Protein AF-A0A519W5Y7-F1 (afdb_monomer_lite)

Sequence (233 aa):
MSGKITIHQAICGEKNKSWDLLKTTLTNRELAKNMALKTDIQDTAGGYKWDPSVRGFAYGDYYLIMRSFLDTGEVRPGRAFSHVLIIALSDLDKIPDLGVLFSLLPEKIDKEQPLVPLEPSLKAGEPIIDIEDYSNAFAGRFKKLLNGYFNMASHKNTIVWIGYGDYEKAVAEFWKRITIQEKHNFELIIPPVSLCTDNAAMIGWAAIERFKSGYTSDLNFSPKDRWSIEDTL

pLDDT: mean 84.45, std 11.9, range [40.34, 97.81]

Radius of gyrati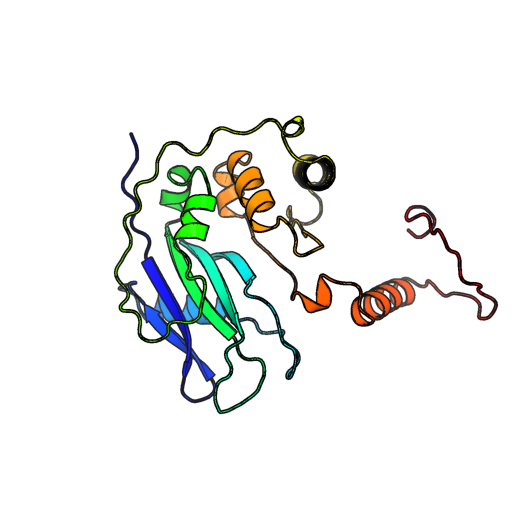on: 20.21 Å; chains: 1; bounding box: 54×40×53 Å

Foldseek 3Di:
DQDWFWKKKWKWWDDPNDIFTLDIQDPPVVVVGVVSVVPWPPDFDFPDAFAWDWKWFDDPQWIKIWIKHFDPDDPTGGGIIIMIIIGGLVCLVSPLFCVQVVVVYDNDDDSPDDTDIDGDDRDDPDPQDDLVVDDPVSSVQLVVLVCCQPVPPPPVSDDEDAADPCLSVSVRNVSNVDDSVCVNGDISDYDTVQVSDDDVVVVVVVVVVCVVVVDDDDPPDDDDPDDDVVVVD

Structure (mmCIF, N/CA/C/O backbone):
data_AF-A0A519W5Y7-F1
#
_entry.id   AF-A0A519W5Y7-F1
#
loop_
_atom_site.group_PDB
_atom_site.id
_atom_site.type_symbol
_atom_site.label_atom_id
_atom_site.label_alt_id
_atom_site.label_comp_id
_atom_site.label_asym_id
_atom_site.label_entity_id
_atom_site.label_seq_id
_atom_site.pdbx_PDB_ins_code
_atom_site.Cartn_x
_atom_site.Cartn_y
_atom_site.Cartn_z
_atom_site.occupancy
_atom_site.B_iso_or_equiv
_atom_site.auth_seq_id
_atom_site.auth_comp_id
_atom_site.auth_asym_id
_atom_site.auth_atom_id
_atom_site.pdbx_PDB_model_num
ATOM 1 N N . MET A 1 1 ? -22.866 14.413 4.836 1.00 40.34 1 MET A N 1
ATOM 2 C CA . MET A 1 1 ? -22.787 14.080 6.275 1.00 40.34 1 MET A CA 1
ATOM 3 C C . MET A 1 1 ? -21.554 13.210 6.447 1.00 40.34 1 MET A C 1
ATOM 5 O O . MET A 1 1 ? -21.502 12.177 5.798 1.00 40.34 1 MET A O 1
ATOM 9 N N . SER A 1 2 ? -20.535 13.654 7.189 1.00 54.25 2 SER A N 1
ATOM 10 C CA . SER A 1 2 ? -19.351 12.821 7.452 1.00 54.25 2 SER A CA 1
ATOM 11 C C . SER A 1 2 ? -19.781 11.678 8.371 1.00 54.25 2 SER A C 1
ATOM 13 O O . SER A 1 2 ? -20.205 11.917 9.503 1.00 54.25 2 SER A O 1
ATOM 15 N N . GLY A 1 3 ? -19.820 10.459 7.834 1.00 63.91 3 GLY A N 1
ATOM 16 C CA . GLY A 1 3 ? -20.169 9.270 8.600 1.00 63.91 3 GLY A CA 1
ATOM 17 C C . GLY A 1 3 ? -19.036 8.951 9.564 1.00 63.91 3 GLY A C 1
ATOM 18 O O . GLY A 1 3 ? -17.883 8.887 9.146 1.00 63.91 3 GLY A O 1
ATOM 19 N N . LYS A 1 4 ? -19.353 8.746 10.847 1.00 82.31 4 LYS A N 1
ATOM 20 C CA . LYS A 1 4 ? -18.371 8.209 11.794 1.00 82.31 4 LYS A CA 1
ATOM 21 C C . LYS A 1 4 ? -17.854 6.871 11.260 1.00 82.31 4 LYS A C 1
ATOM 23 O O . LYS A 1 4 ? -18.656 6.028 10.850 1.00 82.31 4 LYS A O 1
ATOM 28 N N . ILE A 1 5 ? -16.535 6.703 11.266 1.00 91.62 5 ILE A N 1
ATOM 29 C CA . ILE A 1 5 ? -15.874 5.422 11.014 1.00 91.62 5 ILE A CA 1
ATOM 30 C C . ILE A 1 5 ? -15.125 5.004 12.266 1.00 91.62 5 ILE A C 1
ATOM 32 O O . ILE A 1 5 ? -14.599 5.853 12.989 1.00 91.62 5 ILE A O 1
ATOM 36 N N . THR A 1 6 ? -15.044 3.700 12.484 1.00 94.69 6 THR A N 1
ATOM 37 C CA . THR A 1 6 ? -14.188 3.116 13.510 1.00 94.69 6 THR A CA 1
ATOM 38 C C . THR A 1 6 ? -13.060 2.375 12.812 1.00 94.69 6 THR A C 1
ATOM 40 O O . THR A 1 6 ? -13.288 1.420 12.076 1.00 94.69 6 THR A O 1
ATOM 43 N N . ILE A 1 7 ? -11.830 2.819 13.044 1.00 96.81 7 ILE A N 1
ATOM 44 C CA . ILE A 1 7 ? -10.625 2.179 12.527 1.00 96.81 7 ILE A CA 1
ATOM 45 C C . ILE A 1 7 ? -10.024 1.336 13.644 1.00 96.81 7 ILE A C 1
ATOM 47 O O . ILE A 1 7 ? -9.605 1.850 14.686 1.00 96.81 7 ILE A O 1
ATOM 51 N N . HIS A 1 8 ? -9.961 0.026 13.427 1.00 97.81 8 HIS A N 1
ATOM 52 C CA . HIS A 1 8 ? -9.247 -0.866 14.327 1.00 97.81 8 HIS A CA 1
ATOM 53 C C . HIS A 1 8 ? -7.744 -0.818 14.050 1.00 97.81 8 HIS A C 1
ATOM 55 O O . HIS A 1 8 ? -7.295 -0.386 12.992 1.00 97.81 8 HIS A O 1
ATOM 61 N N . GLN A 1 9 ? -6.953 -1.254 15.022 1.00 97.62 9 GLN A N 1
ATOM 62 C CA . GLN A 1 9 ? -5.500 -1.226 14.946 1.00 97.62 9 GLN A CA 1
ATOM 63 C C . GLN A 1 9 ? -4.925 -2.594 15.297 1.00 97.62 9 GLN A C 1
ATOM 65 O O . GLN A 1 9 ? -5.497 -3.341 16.100 1.00 97.62 9 GLN A O 1
ATOM 70 N N . ALA A 1 10 ? -3.766 -2.906 14.734 1.00 96.75 10 ALA A N 1
ATOM 71 C CA . ALA A 1 10 ? -2.933 -4.017 15.156 1.00 96.75 10 ALA A CA 1
ATOM 72 C C . ALA A 1 10 ? -1.453 -3.644 15.081 1.00 96.75 10 ALA A C 1
ATOM 74 O O . ALA A 1 10 ? -1.017 -2.939 14.177 1.00 96.75 10 ALA A O 1
ATOM 75 N N . ILE A 1 11 ? -0.680 -4.164 16.026 1.00 94.75 11 ILE A N 1
ATOM 76 C CA . ILE A 1 11 ? 0.776 -4.124 16.002 1.00 94.75 11 ILE A CA 1
ATOM 77 C C . ILE A 1 11 ? 1.261 -5.553 15.782 1.00 94.75 11 ILE A C 1
ATOM 79 O O . ILE A 1 11 ? 0.897 -6.463 16.535 1.00 94.75 11 ILE A O 1
ATOM 83 N N . CYS A 1 12 ? 2.086 -5.736 14.758 1.00 92.69 12 CYS A N 1
ATOM 84 C CA . CYS A 1 12 ? 2.662 -7.014 14.357 1.00 92.69 12 CYS A CA 1
ATOM 85 C C . CYS A 1 12 ? 4.189 -6.908 14.380 1.00 92.69 12 CYS A C 1
ATOM 87 O O . CYS A 1 12 ? 4.749 -5.860 14.056 1.00 92.69 12 CYS A O 1
ATOM 89 N N . GLY A 1 13 ? 4.867 -7.980 14.769 1.00 89.19 13 GLY A N 1
ATOM 90 C CA . GLY A 1 13 ? 6.321 -7.979 14.862 1.00 89.19 13 GLY A CA 1
ATOM 91 C C . GLY A 1 13 ? 6.856 -9.257 15.481 1.00 89.19 13 GLY A C 1
ATOM 92 O O . GLY A 1 13 ? 6.181 -10.287 15.518 1.00 89.19 13 GLY A O 1
ATOM 93 N N . GLU A 1 14 ? 8.088 -9.201 15.980 1.00 85.56 14 GLU A N 1
ATOM 94 C CA . GLU A 1 14 ? 8.711 -10.367 16.594 1.00 85.56 14 GLU A CA 1
ATOM 95 C C . GLU A 1 14 ? 8.093 -10.730 17.951 1.00 85.56 14 GLU A C 1
ATOM 97 O O . GLU A 1 14 ? 8.037 -9.922 18.877 1.00 85.56 14 GLU A O 1
ATOM 102 N N . LYS A 1 15 ? 7.720 -12.004 18.087 1.00 83.50 15 LYS A N 1
ATOM 103 C CA . LYS A 1 15 ? 7.334 -12.650 19.338 1.00 83.50 15 LYS A CA 1
ATOM 104 C C . LYS A 1 15 ? 7.835 -14.086 19.340 1.00 83.50 15 LYS A C 1
ATOM 106 O O . LYS A 1 15 ? 7.606 -14.831 18.386 1.00 83.50 15 LYS A O 1
ATOM 111 N N . ASN A 1 16 ? 8.528 -14.489 20.403 1.00 82.38 16 ASN A N 1
ATOM 112 C CA . ASN A 1 16 ? 9.094 -15.838 20.542 1.00 82.38 16 ASN A CA 1
ATOM 113 C C . ASN A 1 16 ? 9.907 -16.291 19.312 1.00 82.38 16 ASN A C 1
ATOM 115 O O . ASN A 1 16 ? 9.770 -17.423 18.857 1.00 82.38 16 ASN A O 1
ATOM 119 N N . LYS A 1 17 ? 10.741 -15.405 18.749 1.00 78.62 17 LYS A N 1
ATOM 120 C CA . LYS A 1 17 ? 11.548 -15.667 17.541 1.00 78.62 17 LYS A CA 1
ATOM 121 C C . LYS A 1 17 ? 10.745 -15.888 16.252 1.00 78.62 17 LYS A C 1
ATOM 123 O O . LYS A 1 17 ? 11.339 -16.190 15.218 1.00 78.62 17 LYS A O 1
ATOM 128 N N . SER A 1 18 ? 9.438 -15.649 16.243 1.00 79.75 18 SER A N 1
ATOM 129 C CA . SER A 1 18 ? 8.565 -15.715 15.059 1.00 79.75 18 SER A CA 1
ATOM 130 C C . SER A 1 18 ? 7.876 -14.375 14.799 1.00 79.75 18 SER A C 1
ATOM 132 O O . SER A 1 18 ? 7.867 -13.517 15.679 1.00 79.75 18 SER A O 1
ATOM 134 N N . TRP A 1 19 ? 7.356 -14.167 13.591 1.00 85.31 19 TRP A N 1
ATOM 135 C CA . TRP A 1 19 ? 6.435 -13.061 13.326 1.00 85.31 19 TRP A CA 1
ATOM 136 C C . TRP A 1 19 ? 5.055 -13.408 13.894 1.00 85.31 19 TRP A C 1
ATOM 138 O O . TRP A 1 19 ? 4.533 -14.483 13.602 1.00 85.31 19 TRP A O 1
ATOM 148 N N . ASP A 1 20 ? 4.473 -12.529 14.709 1.00 90.50 20 ASP A N 1
ATOM 149 C CA . ASP A 1 20 ? 3.140 -12.726 15.291 1.00 90.50 20 ASP A CA 1
ATOM 150 C C . ASP A 1 20 ? 2.441 -11.378 15.539 1.00 90.50 20 ASP A C 1
ATOM 152 O O . ASP A 1 20 ? 3.030 -10.291 15.500 1.00 90.50 20 ASP A O 1
ATOM 156 N N . LEU A 1 21 ? 1.154 -11.467 15.852 1.00 93.81 21 LEU A N 1
ATOM 157 C CA . LEU A 1 21 ? 0.366 -10.381 16.403 1.00 93.81 21 LEU A CA 1
ATOM 158 C C . LEU A 1 21 ? 0.816 -10.066 17.841 1.00 93.81 21 LEU A C 1
ATOM 160 O O . LEU A 1 21 ? 0.721 -10.908 18.745 1.00 93.81 21 LEU A O 1
ATOM 164 N N . LEU A 1 22 ? 1.228 -8.819 18.076 1.00 93.00 22 LEU A N 1
ATOM 165 C CA . LEU A 1 22 ? 1.597 -8.316 19.402 1.00 93.00 22 LEU A CA 1
ATOM 166 C C . LEU A 1 22 ? 0.377 -7.742 20.130 1.00 93.00 22 LEU A C 1
ATOM 168 O O . LEU A 1 22 ? 0.055 -8.172 21.239 1.00 93.00 22 LEU A O 1
ATOM 172 N N . LYS A 1 23 ? -0.331 -6.804 19.491 1.00 95.50 23 LYS A N 1
ATOM 173 C CA . LYS A 1 23 ? -1.495 -6.094 20.052 1.00 95.50 23 LYS A CA 1
ATOM 174 C C . LYS A 1 23 ? -2.559 -5.890 18.976 1.00 95.50 23 LYS A C 1
ATOM 176 O O . LYS A 1 23 ? -2.227 -5.763 17.803 1.00 95.50 23 LYS A O 1
ATOM 181 N N . THR A 1 24 ? -3.831 -5.836 19.362 1.00 97.06 24 THR A N 1
ATOM 182 C CA . THR A 1 24 ? -4.927 -5.463 18.456 1.00 97.06 24 THR A CA 1
ATOM 183 C C . THR A 1 24 ? -6.102 -4.863 19.216 1.00 97.06 24 THR A C 1
ATOM 185 O O . THR A 1 24 ? -6.291 -5.164 20.393 1.00 97.06 24 THR A O 1
ATOM 188 N N . THR A 1 25 ? -6.893 -4.046 18.527 1.00 97.75 25 THR A N 1
ATOM 189 C CA . THR A 1 25 ? -8.190 -3.547 19.001 1.00 97.75 25 THR A CA 1
ATOM 190 C C . THR A 1 25 ? -9.373 -4.283 18.376 1.00 97.75 25 THR A C 1
ATOM 192 O O . THR A 1 25 ? -10.516 -3.957 18.689 1.00 97.75 25 THR A O 1
ATOM 195 N N . LEU A 1 26 ? -9.135 -5.258 17.488 1.00 96.19 26 LEU A N 1
ATOM 196 C CA . LEU A 1 26 ? -10.185 -6.159 17.020 1.00 96.19 26 LEU A CA 1
ATOM 197 C C . LEU A 1 26 ? -10.600 -7.104 18.149 1.00 96.19 26 LEU A C 1
ATOM 199 O O . LEU A 1 26 ? -9.761 -7.705 18.820 1.00 96.19 26 LEU A O 1
ATOM 203 N N . THR A 1 27 ? -11.907 -7.288 18.311 1.00 95.00 27 THR A N 1
ATOM 204 C CA . THR A 1 27 ? -12.472 -8.258 19.258 1.00 95.00 27 THR A CA 1
ATOM 205 C C . THR A 1 27 ? -12.182 -9.696 18.824 1.00 95.00 27 THR A C 1
ATOM 207 O O . THR A 1 27 ? -11.835 -10.539 19.651 1.00 95.00 27 THR A O 1
ATOM 210 N N . ASN A 1 28 ? -12.253 -9.976 17.517 1.00 95.56 28 ASN A N 1
ATOM 211 C CA . ASN A 1 28 ? -11.878 -11.269 16.955 1.00 95.56 28 ASN A CA 1
ATOM 212 C C . ASN A 1 28 ? -10.349 -11.384 16.823 1.00 95.56 28 ASN A C 1
ATOM 214 O O . ASN A 1 28 ? -9.743 -10.982 15.827 1.00 95.56 28 ASN A O 1
ATOM 218 N N . ARG A 1 29 ? -9.722 -11.969 17.847 1.00 93.88 29 ARG A N 1
ATOM 219 C CA . ARG A 1 29 ? -8.266 -12.131 17.910 1.00 93.88 29 ARG A CA 1
ATOM 220 C C . ARG A 1 29 ? -7.715 -13.136 16.896 1.00 93.88 29 ARG A C 1
ATOM 222 O O . ARG A 1 29 ? -6.560 -13.011 16.503 1.00 93.88 29 ARG A O 1
ATOM 229 N N . GLU A 1 30 ? -8.500 -14.129 16.490 1.00 95.00 30 GLU A N 1
ATOM 230 C CA . GLU A 1 30 ? -8.080 -15.109 15.482 1.00 95.00 30 GLU A CA 1
ATOM 231 C C . GLU A 1 30 ? -7.987 -14.458 14.101 1.00 95.00 30 GLU A C 1
ATOM 233 O O . GLU A 1 30 ? -6.961 -14.571 13.433 1.00 95.00 30 GLU A O 1
ATOM 238 N N . LEU A 1 31 ? -8.998 -13.670 13.731 1.00 95.69 31 LEU A N 1
ATOM 239 C CA . LEU A 1 31 ? -8.965 -12.863 12.515 1.00 95.69 31 LEU A CA 1
ATOM 240 C C . LEU A 1 31 ? -7.765 -11.908 12.508 1.00 95.69 31 LEU A C 1
ATOM 242 O O . LEU A 1 31 ? -7.028 -11.858 11.525 1.00 95.69 31 LEU A O 1
ATOM 246 N N . ALA A 1 32 ? -7.521 -11.206 13.619 1.00 95.44 32 ALA A N 1
ATOM 247 C CA . ALA A 1 32 ? -6.374 -10.309 13.743 1.00 95.44 32 ALA A CA 1
ATOM 248 C C . ALA A 1 32 ? -5.028 -11.040 13.575 1.00 95.44 32 ALA A C 1
ATOM 250 O O . ALA A 1 32 ? -4.106 -10.497 12.970 1.00 95.44 32 ALA A O 1
ATOM 251 N N . LYS A 1 33 ? -4.904 -12.281 14.072 1.00 93.94 33 LYS A N 1
ATOM 252 C CA . LYS A 1 33 ? -3.710 -13.113 13.848 1.00 93.94 33 LYS A CA 1
ATOM 253 C C . LYS A 1 33 ? -3.556 -13.498 12.379 1.00 93.94 33 LYS A C 1
ATOM 255 O O . LYS A 1 33 ? -2.461 -13.385 11.838 1.00 93.94 33 LYS A O 1
ATOM 260 N N . ASN A 1 34 ? -4.642 -13.901 11.725 1.00 94.00 34 ASN A N 1
ATOM 261 C CA . ASN A 1 34 ? -4.621 -14.246 10.304 1.00 94.00 34 ASN A CA 1
ATOM 262 C C . ASN A 1 34 ? -4.233 -13.040 9.435 1.00 94.00 34 ASN A C 1
ATOM 264 O O . ASN A 1 34 ? -3.423 -13.186 8.521 1.00 94.00 34 ASN A O 1
ATOM 268 N N . MET A 1 35 ? -4.736 -11.846 9.767 1.00 94.62 35 MET A N 1
ATOM 269 C CA . MET A 1 35 ? -4.312 -10.586 9.148 1.00 94.62 35 MET A CA 1
ATOM 270 C C . MET A 1 35 ? -2.823 -10.319 9.387 1.00 94.62 35 MET A C 1
ATOM 272 O O . MET A 1 35 ? -2.107 -10.034 8.434 1.00 94.62 35 MET A O 1
ATOM 276 N N . ALA A 1 36 ? -2.331 -10.463 10.623 1.00 91.06 36 ALA A N 1
ATOM 277 C CA . ALA A 1 36 ? -0.924 -10.231 10.956 1.00 91.06 36 ALA A CA 1
ATOM 278 C C . ALA A 1 36 ? 0.036 -11.081 10.108 1.00 91.06 36 ALA A C 1
ATOM 280 O O . ALA A 1 36 ? 1.064 -10.583 9.659 1.00 91.06 36 ALA A O 1
ATOM 281 N N . LEU A 1 37 ? -0.308 -12.338 9.817 1.00 88.38 37 LEU A N 1
ATOM 282 C CA . LEU A 1 37 ? 0.503 -13.203 8.948 1.00 88.38 37 LEU A CA 1
ATOM 283 C C . LEU A 1 37 ? 0.613 -12.689 7.502 1.00 88.38 37 LEU A C 1
ATOM 285 O O . LEU A 1 37 ? 1.544 -13.063 6.794 1.00 88.38 37 LEU A O 1
ATOM 289 N N . LYS A 1 38 ? -0.326 -11.849 7.053 1.00 88.38 38 LYS A N 1
ATOM 290 C CA . LYS A 1 38 ? -0.314 -11.219 5.724 1.00 88.38 38 LYS A CA 1
ATOM 291 C C . LYS A 1 38 ? 0.405 -9.871 5.699 1.00 88.38 38 LYS A C 1
ATOM 293 O O . LYS A 1 38 ? 0.697 -9.379 4.616 1.00 88.38 38 LYS A O 1
ATOM 298 N N . THR A 1 39 ? 0.688 -9.270 6.856 1.00 85.94 39 THR A N 1
ATOM 299 C CA . THR A 1 39 ? 1.342 -7.951 6.948 1.00 85.94 39 THR A CA 1
ATOM 300 C C . THR A 1 39 ? 2.853 -8.025 7.169 1.00 85.94 39 THR A C 1
ATOM 302 O O . THR A 1 39 ? 3.510 -6.978 7.228 1.00 85.94 39 THR A O 1
ATOM 305 N N . ASP A 1 40 ? 3.408 -9.237 7.267 1.00 80.88 40 ASP A N 1
ATOM 306 C CA . ASP A 1 40 ? 4.852 -9.475 7.301 1.00 80.88 40 ASP A CA 1
ATOM 307 C C . ASP A 1 40 ? 5.520 -9.038 5.986 1.00 80.88 40 ASP A C 1
ATOM 309 O O . ASP A 1 40 ? 4.926 -9.111 4.908 1.00 80.88 40 ASP A O 1
ATOM 313 N N . ILE A 1 41 ? 6.773 -8.598 6.075 1.00 71.56 41 ILE A N 1
ATOM 314 C CA . ILE A 1 41 ? 7.637 -8.382 4.913 1.00 71.56 41 ILE A CA 1
ATOM 315 C C . ILE A 1 41 ? 8.517 -9.618 4.805 1.00 71.56 41 ILE A C 1
ATOM 317 O O . ILE A 1 41 ? 9.545 -9.717 5.470 1.00 71.56 41 ILE A O 1
ATOM 321 N N . GLN A 1 42 ? 8.100 -10.577 3.982 1.00 55.19 42 GLN A N 1
ATOM 322 C CA . GLN A 1 42 ? 8.785 -11.869 3.890 1.00 55.19 42 GLN A CA 1
ATOM 323 C C . GLN A 1 42 ? 10.113 -11.807 3.108 1.00 55.19 42 GLN A C 1
ATOM 325 O O . GLN A 1 42 ? 10.930 -12.715 3.243 1.00 55.19 42 GLN A O 1
ATOM 330 N N . ASP A 1 43 ? 10.380 -10.710 2.389 1.00 51.59 43 ASP A N 1
ATOM 331 C CA . ASP A 1 43 ? 11.445 -10.635 1.375 1.00 51.59 43 ASP A CA 1
ATOM 332 C C . ASP A 1 43 ? 12.558 -9.614 1.675 1.00 51.59 43 ASP A C 1
ATOM 334 O O . ASP A 1 43 ? 13.098 -8.968 0.775 1.00 51.59 43 ASP A O 1
ATOM 338 N N . THR A 1 44 ? 12.950 -9.444 2.939 1.00 53.47 44 THR A N 1
ATOM 339 C CA . THR A 1 44 ? 14.187 -8.715 3.259 1.00 53.47 44 THR A CA 1
ATOM 340 C C . THR A 1 44 ? 15.353 -9.695 3.348 1.00 53.47 44 THR A C 1
ATOM 342 O O . THR A 1 44 ? 15.481 -10.475 4.293 1.00 53.47 44 THR A O 1
ATOM 345 N N . ALA A 1 45 ? 16.251 -9.650 2.359 1.00 47.56 45 ALA A N 1
ATOM 346 C CA . ALA A 1 45 ? 17.561 -10.277 2.492 1.00 47.56 45 ALA A CA 1
ATOM 347 C C . ALA A 1 45 ? 18.224 -9.747 3.779 1.00 47.56 45 ALA A C 1
ATOM 349 O O . ALA A 1 45 ? 18.296 -8.535 4.001 1.00 47.56 45 ALA A O 1
ATOM 350 N N . GLY A 1 46 ? 18.643 -10.649 4.669 1.00 52.66 46 GLY A N 1
ATOM 351 C CA . GLY A 1 46 ? 19.198 -10.274 5.970 1.00 52.66 46 GLY A CA 1
ATOM 352 C C . GLY A 1 46 ? 20.394 -9.324 5.833 1.00 52.66 46 GLY A C 1
ATOM 353 O O . GLY A 1 46 ? 21.226 -9.489 4.945 1.00 52.66 46 GLY A O 1
ATOM 354 N N . GLY A 1 47 ? 20.484 -8.330 6.722 1.00 55.34 47 GLY A N 1
ATOM 355 C CA . GLY A 1 47 ? 21.623 -7.401 6.797 1.00 55.34 47 GLY A CA 1
ATOM 356 C C . GLY A 1 47 ? 21.455 -6.058 6.074 1.00 55.34 47 GLY A C 1
ATOM 357 O O . GLY A 1 47 ? 22.316 -5.194 6.229 1.00 55.34 47 GLY A O 1
ATOM 358 N N . TYR A 1 48 ? 20.353 -5.833 5.354 1.00 60.38 48 TYR A N 1
ATOM 359 C CA . TYR A 1 48 ? 20.093 -4.553 4.685 1.00 60.38 48 TYR A CA 1
ATOM 360 C C . TYR A 1 48 ? 19.249 -3.600 5.538 1.00 60.38 48 TYR A C 1
ATOM 362 O O . TYR A 1 48 ? 18.252 -3.992 6.147 1.00 60.38 48 TYR A O 1
ATOM 370 N N . LYS A 1 49 ? 19.646 -2.322 5.550 1.00 66.88 49 LYS A N 1
ATOM 371 C CA . LYS A 1 49 ? 18.825 -1.227 6.076 1.00 66.88 49 LYS A CA 1
ATOM 372 C C . LYS A 1 49 ? 17.804 -0.817 5.018 1.00 66.88 49 LYS A C 1
ATOM 374 O O . LYS A 1 49 ? 18.165 -0.679 3.852 1.00 66.88 49 LYS A O 1
ATOM 379 N N . TRP A 1 50 ? 16.555 -0.629 5.423 1.00 72.38 50 TRP A N 1
ATOM 380 C CA . TRP A 1 50 ? 15.489 -0.128 4.560 1.00 72.38 50 TRP A CA 1
ATOM 381 C C . TRP A 1 50 ? 14.646 0.891 5.324 1.00 72.38 50 TRP A C 1
ATOM 383 O O . TRP A 1 50 ? 14.474 0.773 6.541 1.00 72.38 50 TRP A O 1
ATOM 393 N N . ASP A 1 51 ? 14.169 1.902 4.602 1.00 77.06 51 ASP A N 1
ATOM 394 C CA . ASP A 1 51 ? 13.347 2.972 5.163 1.00 77.06 51 ASP A CA 1
ATOM 395 C C . ASP A 1 51 ? 11.906 2.510 5.381 1.00 77.06 51 ASP A C 1
ATOM 397 O O . ASP A 1 51 ? 11.434 1.625 4.661 1.00 77.06 51 ASP A O 1
ATOM 401 N N . PRO A 1 52 ? 11.176 3.105 6.339 1.00 84.56 52 PRO A N 1
ATOM 402 C CA . PRO A 1 52 ? 9.790 2.748 6.583 1.00 84.56 52 PRO A CA 1
ATOM 403 C C . PRO A 1 52 ? 8.950 2.785 5.306 1.00 84.56 52 PRO A C 1
ATOM 405 O O . PRO A 1 52 ? 9.077 3.687 4.483 1.00 84.56 52 PRO A O 1
ATOM 408 N N . SER A 1 53 ? 8.074 1.798 5.142 1.00 84.44 53 SER A N 1
ATOM 409 C CA . SER A 1 53 ? 7.290 1.634 3.918 1.00 84.44 53 SER A CA 1
ATOM 410 C C . SER A 1 53 ? 5.810 1.485 4.220 1.00 84.44 53 SER A C 1
ATOM 412 O O . SER A 1 53 ? 5.431 0.821 5.188 1.00 84.44 53 SER A O 1
ATOM 414 N N . VAL A 1 54 ? 4.973 2.100 3.380 1.00 88.31 54 VAL A N 1
ATOM 415 C CA . VAL A 1 54 ? 3.517 1.986 3.475 1.00 88.31 54 VAL A CA 1
ATOM 416 C C . VAL A 1 54 ? 2.988 1.006 2.438 1.00 88.31 54 VAL A C 1
ATOM 418 O O . VAL A 1 54 ? 3.267 1.123 1.244 1.00 88.31 54 VAL A O 1
ATOM 421 N N . ARG A 1 55 ? 2.194 0.044 2.906 1.00 89.38 55 ARG A N 1
ATOM 422 C CA . ARG A 1 55 ? 1.453 -0.908 2.072 1.00 89.38 55 ARG A CA 1
ATOM 423 C C . ARG A 1 55 ? -0.024 -0.886 2.431 1.00 89.38 55 ARG A C 1
ATOM 425 O O . ARG A 1 55 ? -0.407 -0.386 3.487 1.00 89.38 55 ARG A O 1
ATOM 432 N N . GLY A 1 56 ? -0.844 -1.488 1.582 1.00 91.56 56 GLY A N 1
ATOM 433 C CA . GLY A 1 56 ? -2.283 -1.598 1.792 1.00 91.56 56 GLY A CA 1
ATOM 434 C C . GLY A 1 56 ? -2.941 -2.554 0.809 1.00 91.56 56 GLY A C 1
ATOM 435 O O . GLY A 1 56 ? -2.499 -2.640 -0.329 1.00 91.56 56 GLY A O 1
ATOM 436 N N . PHE A 1 57 ? -3.936 -3.309 1.259 1.00 91.94 57 PHE A N 1
ATOM 437 C CA . PHE A 1 57 ? -4.659 -4.294 0.450 1.00 91.94 57 PHE A CA 1
ATOM 438 C C . PHE A 1 57 ? -5.920 -4.768 1.184 1.00 91.94 57 PHE A C 1
ATOM 440 O O . PHE A 1 57 ? -6.025 -4.647 2.409 1.00 91.94 57 PHE A O 1
ATOM 447 N N . ALA A 1 58 ? -6.865 -5.348 0.447 1.00 93.31 58 ALA A N 1
ATOM 448 C CA . ALA A 1 58 ? -8.056 -5.963 1.024 1.00 93.31 58 ALA A CA 1
ATOM 449 C C . ALA A 1 58 ? -7.780 -7.379 1.570 1.00 93.31 58 ALA A C 1
ATOM 451 O O . ALA A 1 58 ? -7.040 -8.167 0.982 1.00 93.31 58 ALA A O 1
ATOM 452 N N . TYR A 1 59 ? -8.410 -7.725 2.693 1.00 93.94 59 TYR A N 1
ATOM 453 C CA . TYR A 1 59 ? -8.396 -9.059 3.289 1.00 93.94 59 TYR A CA 1
ATOM 454 C C . TYR A 1 59 ? -9.746 -9.364 3.949 1.00 93.94 59 TYR A C 1
ATOM 456 O O . TYR A 1 59 ? -10.088 -8.798 4.992 1.00 93.94 59 TYR A O 1
ATOM 464 N N . GLY A 1 60 ? -10.508 -10.285 3.353 1.00 93.25 60 GLY A N 1
ATOM 465 C CA . GLY A 1 60 ? -11.890 -10.542 3.765 1.00 93.25 60 GLY A CA 1
ATOM 466 C C . GLY A 1 60 ? -12.735 -9.274 3.622 1.00 93.25 60 GLY A C 1
ATOM 467 O O . GLY A 1 60 ? -12.658 -8.601 2.600 1.00 93.25 60 GLY A O 1
ATOM 468 N N . ASP A 1 61 ? -13.474 -8.919 4.672 1.00 95.81 61 ASP A N 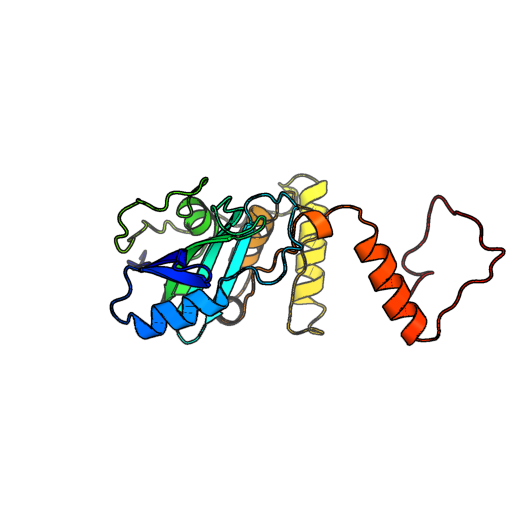1
ATOM 469 C CA . ASP A 1 61 ? -14.335 -7.727 4.703 1.00 95.81 61 ASP A CA 1
ATOM 470 C C . ASP A 1 61 ? -13.603 -6.447 5.142 1.00 95.81 61 ASP A C 1
ATOM 472 O O . ASP A 1 61 ? -14.237 -5.450 5.496 1.00 95.81 61 ASP A O 1
ATOM 476 N N . TYR A 1 62 ? -12.267 -6.459 5.144 1.00 97.12 62 TYR A N 1
ATOM 477 C CA . TYR A 1 62 ? -11.453 -5.349 5.630 1.00 97.12 62 TYR A CA 1
ATOM 478 C C . TYR A 1 62 ? -10.442 -4.871 4.596 1.00 97.12 62 TYR A C 1
ATOM 480 O O . TYR A 1 62 ? -9.875 -5.655 3.841 1.00 97.12 62 TYR A O 1
ATOM 488 N N . TYR A 1 63 ? -10.159 -3.575 4.627 1.00 96.00 63 TYR A N 1
ATOM 489 C CA . TYR A 1 63 ? -8.992 -2.972 4.015 1.00 96.00 63 TYR A CA 1
ATOM 490 C C . TYR A 1 63 ? -7.917 -2.760 5.075 1.00 96.00 63 TYR A C 1
ATOM 492 O O . TYR A 1 63 ? -8.161 -2.141 6.116 1.00 96.00 63 TYR A O 1
ATOM 500 N N . LEU A 1 64 ? -6.725 -3.280 4.813 1.00 96.38 64 LEU A N 1
ATOM 501 C CA . LEU A 1 64 ? -5.560 -3.109 5.665 1.00 96.38 64 LEU A CA 1
ATOM 502 C C . LEU A 1 64 ? -4.686 -2.014 5.070 1.00 96.38 64 LEU A C 1
ATOM 504 O O . LEU A 1 64 ? -4.412 -2.025 3.875 1.00 96.38 64 LEU A O 1
ATOM 508 N N . ILE A 1 65 ? -4.205 -1.100 5.901 1.00 95.00 65 ILE A N 1
ATOM 509 C CA . ILE A 1 65 ? -3.152 -0.147 5.544 1.00 95.00 65 ILE A CA 1
ATOM 510 C C . ILE A 1 65 ? -2.123 -0.150 6.665 1.00 95.00 65 ILE A C 1
ATOM 512 O O . ILE A 1 65 ? -2.477 -0.166 7.841 1.00 95.00 65 ILE A O 1
ATOM 516 N N . MET A 1 66 ? -0.844 -0.205 6.323 1.00 93.94 66 MET A N 1
ATOM 517 C CA . MET A 1 66 ? 0.197 -0.415 7.318 1.00 93.94 66 MET A CA 1
ATOM 518 C C . MET A 1 66 ? 1.464 0.341 6.987 1.00 93.94 66 MET A C 1
ATOM 520 O O . MET A 1 66 ? 1.831 0.446 5.818 1.00 93.94 66 MET A O 1
ATOM 524 N N . ARG A 1 67 ? 2.158 0.797 8.032 1.00 92.44 67 ARG A N 1
ATOM 525 C CA . ARG A 1 67 ? 3.546 1.239 7.929 1.00 92.44 67 ARG A CA 1
ATOM 526 C C . ARG A 1 67 ? 4.436 0.219 8.611 1.00 92.44 67 ARG A C 1
ATOM 528 O O . ARG A 1 67 ? 4.233 -0.117 9.781 1.00 92.44 67 ARG A O 1
ATOM 535 N N . SER A 1 68 ? 5.400 -0.278 7.854 1.00 89.94 68 SER A N 1
ATOM 536 C CA . SER A 1 68 ? 6.387 -1.232 8.327 1.00 89.94 68 SER A CA 1
ATOM 537 C C . SER A 1 68 ? 7.734 -0.551 8.523 1.00 89.94 68 SER A C 1
ATOM 539 O O . SER A 1 68 ? 8.102 0.324 7.745 1.00 89.94 68 SER A O 1
ATOM 541 N N . PHE A 1 69 ? 8.483 -0.997 9.522 1.00 87.31 69 PHE A N 1
ATOM 542 C CA . PHE A 1 69 ? 9.792 -0.484 9.914 1.00 87.31 69 PHE A CA 1
ATOM 543 C C . PHE A 1 69 ? 10.787 -1.628 10.030 1.00 87.31 69 PHE A C 1
ATOM 545 O O . PHE A 1 69 ? 10.395 -2.734 10.401 1.00 87.31 69 PHE A O 1
ATOM 552 N N . LEU A 1 70 ? 12.068 -1.359 9.788 1.00 84.12 70 LEU A N 1
ATOM 553 C CA . LEU A 1 70 ? 13.128 -2.291 10.149 1.00 84.12 70 LEU A CA 1
ATOM 554 C C . LEU A 1 70 ? 13.207 -2.408 11.679 1.00 84.12 70 LEU A C 1
ATOM 556 O O . LEU A 1 70 ? 13.462 -1.424 12.369 1.00 84.12 70 LEU A O 1
ATOM 560 N N . ASP A 1 71 ? 13.026 -3.619 12.193 1.00 80.50 71 ASP A N 1
ATOM 561 C CA . ASP A 1 71 ? 13.106 -3.949 13.612 1.00 80.50 71 ASP A CA 1
ATOM 562 C C . ASP A 1 71 ? 14.446 -4.632 13.914 1.00 80.50 71 ASP A C 1
ATOM 564 O O . ASP A 1 71 ? 14.748 -5.721 13.417 1.00 80.50 71 ASP A O 1
ATOM 568 N N . THR A 1 72 ? 15.273 -3.986 14.733 1.00 70.25 72 THR A N 1
ATOM 569 C CA . THR A 1 72 ? 16.601 -4.475 15.131 1.00 70.25 72 THR A CA 1
ATOM 570 C C . THR A 1 72 ? 16.520 -5.346 16.388 1.00 70.25 72 THR A C 1
ATOM 572 O O . THR A 1 72 ? 17.225 -5.097 17.365 1.00 70.25 72 THR A O 1
ATOM 575 N N . GLY A 1 73 ? 15.618 -6.331 16.390 1.00 63.81 73 GLY A N 1
ATOM 576 C CA . GLY A 1 73 ? 15.468 -7.295 17.485 1.00 63.81 73 GLY A CA 1
ATOM 577 C C . GLY A 1 73 ? 16.717 -8.162 17.713 1.00 63.81 73 GLY A C 1
ATOM 578 O O . GLY A 1 73 ? 17.614 -8.233 16.874 1.00 63.81 73 GLY A O 1
ATOM 579 N N . GLU A 1 74 ? 16.769 -8.859 18.852 1.00 56.12 74 GLU A N 1
ATOM 580 C CA . GLU A 1 74 ? 17.973 -9.563 19.337 1.00 56.12 74 GLU A CA 1
ATOM 581 C C . GLU A 1 74 ? 18.352 -10.831 18.545 1.00 56.12 74 GLU A C 1
ATOM 583 O O . GLU A 1 74 ? 19.469 -11.327 18.668 1.00 56.12 74 GLU A O 1
ATOM 588 N N . VAL A 1 75 ? 17.436 -11.394 17.748 1.00 55.78 75 VAL A N 1
ATOM 589 C CA . VAL A 1 75 ? 17.563 -12.779 17.252 1.00 55.78 75 VAL A CA 1
ATOM 590 C C . VAL A 1 75 ? 18.076 -12.866 15.810 1.00 55.78 75 VAL A C 1
ATOM 592 O O . VAL A 1 75 ? 18.775 -13.824 15.480 1.00 55.78 75 VAL A O 1
ATOM 595 N N . ARG A 1 76 ? 17.738 -11.906 14.930 1.00 57.16 76 ARG A N 1
ATOM 596 C CA . ARG A 1 76 ? 18.305 -11.812 13.566 1.00 57.16 76 ARG A CA 1
ATOM 597 C C . ARG A 1 76 ? 18.178 -10.400 12.959 1.00 57.16 76 ARG A C 1
ATOM 599 O O . ARG A 1 76 ? 17.119 -9.790 13.106 1.00 57.16 76 ARG A O 1
ATOM 606 N N . PRO A 1 77 ? 19.176 -9.918 12.196 1.00 55.16 77 PRO A N 1
ATOM 607 C CA . PRO A 1 77 ? 19.061 -8.688 11.409 1.00 55.16 77 PRO A CA 1
ATOM 608 C C . PRO A 1 77 ? 18.008 -8.812 10.294 1.00 55.16 77 PRO A C 1
ATOM 610 O O . PRO A 1 77 ? 17.961 -9.834 9.610 1.00 55.16 77 PRO A O 1
ATOM 613 N N . GLY A 1 78 ? 17.211 -7.762 10.063 1.00 57.84 78 GLY A N 1
ATOM 614 C CA . GLY A 1 78 ? 16.312 -7.664 8.900 1.00 57.84 78 GLY A CA 1
ATOM 615 C C . GLY A 1 78 ? 14.826 -7.943 9.151 1.00 57.84 78 GLY A C 1
ATOM 616 O O . GLY A 1 78 ? 14.074 -7.998 8.181 1.00 57.84 78 GLY A O 1
ATOM 617 N N . ARG A 1 79 ? 14.375 -8.114 10.404 1.00 71.69 79 ARG A N 1
ATOM 618 C CA . ARG A 1 79 ? 12.938 -8.258 10.705 1.00 71.69 79 ARG A CA 1
ATOM 619 C C . ARG A 1 79 ? 12.187 -6.946 10.510 1.00 71.69 79 ARG A C 1
ATOM 621 O O . ARG A 1 79 ? 12.785 -5.874 10.550 1.00 71.69 79 ARG A O 1
ATOM 628 N N . ALA A 1 80 ? 10.875 -7.042 10.324 1.00 81.81 80 ALA A N 1
ATOM 629 C CA . ALA A 1 80 ? 9.999 -5.887 10.293 1.00 81.81 80 ALA A CA 1
ATOM 630 C C . ALA A 1 80 ? 9.267 -5.688 11.636 1.00 81.81 80 ALA A C 1
ATOM 632 O O . ALA A 1 80 ? 9.178 -6.582 12.478 1.00 81.81 80 ALA A O 1
ATOM 633 N N . PHE A 1 81 ? 8.704 -4.505 11.803 1.00 89.50 81 PHE A N 1
ATOM 634 C CA . PHE A 1 81 ? 7.637 -4.182 12.738 1.00 89.50 81 PHE A CA 1
ATOM 635 C C . PHE A 1 81 ? 6.559 -3.471 11.929 1.00 89.50 81 PHE A C 1
ATOM 637 O O . PHE A 1 81 ? 6.894 -2.562 11.177 1.00 89.50 81 PHE A O 1
ATOM 644 N N . SER A 1 82 ? 5.292 -3.855 12.064 1.00 92.38 82 SER A N 1
ATOM 645 C CA . SER A 1 82 ? 4.189 -3.251 11.310 1.00 92.38 82 SER A CA 1
ATOM 646 C C . SER A 1 82 ? 3.119 -2.704 12.245 1.00 92.38 82 SER A C 1
ATOM 648 O O . SER A 1 82 ? 2.566 -3.442 13.063 1.00 92.38 82 SER A O 1
ATOM 650 N N . HIS A 1 83 ? 2.767 -1.433 12.057 1.00 95.56 83 HIS A N 1
ATOM 651 C CA . HIS A 1 83 ? 1.528 -0.861 12.581 1.00 95.56 83 HIS A CA 1
ATOM 652 C C . HIS A 1 83 ? 0.476 -0.915 11.485 1.00 95.56 83 HIS A C 1
ATOM 654 O O . HIS A 1 83 ? 0.697 -0.397 10.393 1.00 95.56 83 HIS A O 1
ATOM 660 N N . VAL A 1 84 ? -0.654 -1.549 11.774 1.00 96.50 84 VAL A N 1
ATOM 661 C CA . VAL A 1 84 ? -1.728 -1.827 10.822 1.00 96.50 84 VAL A CA 1
ATOM 662 C C . VAL A 1 84 ? -2.984 -1.095 11.271 1.00 96.50 84 VAL A C 1
ATOM 664 O O . VAL A 1 84 ? -3.433 -1.277 12.403 1.00 96.50 84 VAL A O 1
ATOM 667 N N . LEU A 1 85 ? -3.565 -0.296 10.384 1.00 97.44 85 LEU A N 1
ATOM 668 C CA . LEU A 1 85 ? -4.937 0.179 10.493 1.00 97.44 85 LEU A CA 1
ATOM 669 C C . LEU A 1 85 ? -5.842 -0.782 9.718 1.00 97.44 85 LEU A C 1
ATOM 671 O O . LEU A 1 85 ? -5.504 -1.238 8.624 1.00 97.44 85 LEU A O 1
ATOM 675 N N . ILE A 1 86 ? -6.986 -1.092 10.311 1.00 97.75 86 ILE A N 1
ATOM 676 C CA . ILE A 1 86 ? -7.937 -2.093 9.842 1.00 97.75 86 ILE A CA 1
ATOM 677 C C . ILE A 1 86 ? -9.282 -1.391 9.686 1.00 97.75 86 ILE A C 1
ATOM 679 O O . ILE A 1 86 ? -9.891 -0.969 10.673 1.00 97.75 86 ILE A O 1
ATOM 683 N N . ILE A 1 87 ? -9.725 -1.250 8.443 1.00 96.75 87 ILE A N 1
ATOM 684 C CA . ILE A 1 87 ? -10.929 -0.513 8.065 1.00 96.75 87 ILE A CA 1
ATOM 685 C C . ILE A 1 87 ? -11.927 -1.496 7.460 1.00 96.75 87 ILE A C 1
ATOM 687 O O . ILE A 1 87 ? -11.531 -2.334 6.660 1.00 96.75 87 ILE A O 1
ATOM 691 N N . ALA A 1 88 ? -13.209 -1.421 7.814 1.00 96.06 88 ALA A N 1
ATOM 692 C CA . ALA A 1 88 ? -14.226 -2.225 7.139 1.00 96.06 88 ALA A CA 1
ATOM 693 C C . ALA A 1 88 ? -14.366 -1.784 5.672 1.00 96.06 88 ALA A C 1
ATOM 695 O O . ALA A 1 88 ? -14.422 -0.588 5.388 1.00 96.06 88 ALA A O 1
ATOM 696 N N . LEU A 1 89 ? -14.470 -2.728 4.733 1.00 95.56 89 LEU A N 1
ATOM 697 C CA . LEU A 1 89 ? -14.666 -2.397 3.316 1.00 95.56 89 LEU A CA 1
ATOM 698 C C . LEU A 1 89 ? -15.932 -1.557 3.097 1.00 95.56 89 LEU A C 1
ATOM 700 O O . LEU A 1 89 ? -15.931 -0.638 2.283 1.00 95.56 89 LEU A O 1
ATOM 704 N N . SER A 1 90 ? -16.978 -1.805 3.891 1.00 94.50 90 SER A N 1
ATOM 705 C CA . SER A 1 90 ? -18.227 -1.035 3.882 1.00 94.50 90 SER A CA 1
ATOM 706 C C . SER A 1 90 ? -18.080 0.436 4.284 1.00 94.50 90 SER A C 1
ATOM 708 O O . SER A 1 90 ? -19.040 1.182 4.134 1.00 94.50 90 SER A O 1
ATOM 710 N N . ASP A 1 91 ? -16.928 0.839 4.826 1.00 94.00 91 ASP A N 1
ATOM 711 C CA . ASP A 1 91 ? -16.636 2.213 5.243 1.00 94.00 91 ASP A CA 1
ATOM 712 C C . ASP A 1 91 ? -15.661 2.936 4.294 1.00 94.00 91 ASP A C 1
ATOM 714 O O . ASP A 1 91 ? -15.306 4.091 4.541 1.00 94.00 91 ASP A O 1
ATOM 718 N N . LEU A 1 92 ? -15.200 2.296 3.208 1.00 92.38 92 LEU A N 1
ATOM 719 C CA . LEU A 1 92 ? -14.230 2.905 2.286 1.00 92.38 92 LEU A CA 1
ATOM 720 C C . LEU A 1 92 ? -14.783 4.114 1.519 1.00 92.38 92 LEU A C 1
ATOM 722 O O . LEU A 1 92 ? -14.016 4.995 1.128 1.00 92.38 92 LEU A O 1
ATOM 726 N N . ASP A 1 93 ? -16.098 4.190 1.321 1.00 90.75 93 ASP A N 1
ATOM 727 C CA . ASP A 1 93 ? -16.781 5.334 0.707 1.00 90.75 93 ASP A CA 1
ATOM 728 C C . ASP A 1 93 ? -16.647 6.609 1.554 1.00 90.75 93 ASP A C 1
ATOM 730 O O . ASP A 1 93 ? -16.593 7.719 1.021 1.00 90.75 93 ASP A O 1
ATOM 734 N N . LYS A 1 94 ? -16.509 6.447 2.873 1.00 91.06 94 LYS A N 1
ATOM 735 C CA . LYS A 1 94 ? -16.304 7.538 3.830 1.00 91.06 94 LYS A CA 1
ATOM 736 C C . LYS A 1 94 ? -14.863 8.042 3.845 1.00 91.06 94 LYS A C 1
ATOM 738 O O . LYS A 1 94 ? -14.613 9.083 4.444 1.00 91.06 94 LYS A O 1
ATOM 743 N N . ILE A 1 95 ? -13.925 7.350 3.191 1.00 91.38 95 ILE A N 1
ATOM 744 C CA . ILE A 1 95 ? -12.505 7.719 3.124 1.00 91.38 95 ILE A CA 1
ATOM 745 C C . ILE A 1 95 ? -12.216 8.300 1.732 1.00 91.38 95 ILE A C 1
ATOM 747 O O . ILE A 1 95 ? -11.842 7.574 0.803 1.00 91.38 95 ILE A O 1
ATOM 751 N N . PRO A 1 96 ? -12.389 9.618 1.541 1.00 87.19 96 PRO A N 1
ATOM 752 C CA . PRO A 1 96 ? -12.115 10.258 0.259 1.00 87.19 96 PRO A CA 1
ATOM 753 C C . PRO A 1 96 ? -10.614 10.411 -0.013 1.00 87.19 96 PRO A C 1
ATOM 755 O O . PRO A 1 96 ? -10.225 10.503 -1.171 1.00 87.19 96 PRO A O 1
ATOM 758 N N . ASP A 1 97 ? -9.778 10.409 1.030 1.00 89.56 97 ASP A N 1
ATOM 759 C CA . ASP A 1 97 ? -8.344 10.682 0.946 1.00 89.56 97 ASP A CA 1
ATOM 760 C C . ASP A 1 97 ? -7.547 9.768 1.893 1.00 89.56 97 ASP A C 1
ATOM 762 O O . ASP A 1 97 ? -7.821 9.717 3.097 1.00 89.56 97 ASP A O 1
ATOM 766 N N . LEU A 1 98 ? -6.550 9.058 1.356 1.00 91.19 98 LEU A N 1
ATOM 767 C CA . LEU A 1 98 ? -5.649 8.211 2.144 1.00 91.19 98 LEU A CA 1
ATOM 768 C C . LEU A 1 98 ? -4.625 9.012 2.954 1.00 91.19 98 LEU A C 1
ATOM 770 O O . LEU A 1 98 ? -4.087 8.468 3.916 1.00 91.19 98 LEU A O 1
ATOM 774 N N . GLY A 1 99 ? -4.392 10.290 2.638 1.00 90.19 99 GLY A N 1
ATOM 775 C CA . GLY A 1 99 ? -3.495 11.163 3.399 1.00 90.19 99 GLY A CA 1
ATOM 776 C C . GLY A 1 99 ? -3.846 11.211 4.888 1.00 90.19 99 GLY A C 1
ATOM 777 O O . GLY A 1 99 ? -2.962 11.144 5.743 1.00 90.19 99 GLY A O 1
ATOM 778 N N . VAL A 1 100 ? -5.146 11.200 5.211 1.00 89.56 100 VAL A N 1
ATOM 779 C CA . VAL A 1 100 ? -5.626 11.102 6.598 1.00 89.56 100 VAL A CA 1
ATOM 780 C C . VAL A 1 100 ? -5.160 9.797 7.244 1.00 89.56 100 VAL A C 1
ATOM 782 O O . VAL A 1 100 ? -4.643 9.830 8.355 1.00 89.56 100 VAL A O 1
ATOM 785 N N . LEU A 1 101 ? -5.273 8.658 6.555 1.00 92.25 101 LEU A N 1
ATOM 786 C CA . LEU A 1 101 ? -4.816 7.368 7.083 1.00 92.25 101 LEU A CA 1
ATOM 787 C C . LEU A 1 101 ? -3.293 7.315 7.245 1.00 92.25 101 LEU A C 1
ATOM 789 O O . LEU A 1 101 ? -2.815 6.783 8.244 1.00 92.25 101 LEU A O 1
ATOM 793 N N . PHE A 1 102 ? -2.530 7.897 6.316 1.00 92.31 102 PHE A N 1
ATOM 794 C CA . PHE A 1 102 ? -1.073 7.976 6.439 1.00 92.31 102 PHE A CA 1
ATOM 795 C C . PHE A 1 102 ? -0.653 8.785 7.670 1.00 92.31 102 PHE A C 1
ATOM 797 O O . PHE A 1 102 ? 0.253 8.365 8.384 1.00 92.31 102 PHE A O 1
ATOM 804 N N . SER A 1 103 ? -1.361 9.876 7.982 1.00 91.50 103 SER A N 1
ATOM 805 C CA . SER A 1 103 ? -1.110 10.667 9.197 1.00 91.50 103 SER A CA 1
ATOM 806 C C . SER A 1 103 ? -1.445 9.947 10.511 1.00 91.50 103 SER A C 1
ATOM 808 O O . SER A 1 103 ? -0.966 10.351 11.567 1.00 91.50 103 SER A O 1
ATOM 810 N N . LEU A 1 104 ? -2.263 8.887 10.464 1.00 93.50 104 LEU A N 1
ATOM 811 C CA . LEU A 1 104 ? -2.589 8.064 11.636 1.00 93.50 104 LEU A CA 1
ATOM 812 C C . LEU A 1 104 ? -1.541 6.972 11.890 1.00 93.50 104 LEU A C 1
ATOM 814 O O . LEU A 1 104 ? -1.519 6.390 12.975 1.00 93.50 104 LEU A O 1
ATOM 818 N N . LEU A 1 105 ? -0.700 6.664 10.899 1.00 93.75 105 LEU A N 1
ATOM 819 C CA . LEU A 1 105 ? 0.388 5.703 11.044 1.00 93.75 105 LEU A CA 1
ATOM 820 C C . LEU A 1 105 ? 1.580 6.366 11.751 1.00 93.75 105 LEU A C 1
ATOM 822 O O . LEU A 1 105 ? 1.901 7.521 11.467 1.00 93.75 105 LEU A O 1
ATOM 826 N N . PRO A 1 106 ? 2.279 5.648 12.646 1.00 93.19 106 PRO A N 1
ATOM 827 C CA . PRO A 1 106 ? 3.407 6.217 13.373 1.00 93.19 106 PRO A CA 1
ATOM 828 C C . PRO A 1 106 ? 4.569 6.563 12.431 1.00 93.19 106 PRO A C 1
ATOM 830 O O . PRO A 1 106 ? 4.681 6.034 11.327 1.00 93.19 106 PRO A O 1
ATOM 833 N N . GLU A 1 107 ? 5.476 7.435 12.868 1.00 91.12 107 GLU A N 1
ATOM 834 C CA . GLU A 1 107 ? 6.714 7.762 12.131 1.00 91.12 107 GLU A CA 1
ATOM 835 C C . GLU A 1 107 ? 7.926 6.946 12.605 1.00 91.12 107 GLU A C 1
ATOM 837 O O . GLU A 1 107 ? 8.971 6.930 11.959 1.00 91.12 107 GLU A O 1
ATOM 842 N N . LYS A 1 108 ? 7.794 6.249 13.737 1.00 90.69 108 LYS A N 1
ATOM 843 C CA . LYS A 1 108 ? 8.835 5.421 14.351 1.00 90.69 108 LYS A CA 1
ATOM 844 C C . LYS A 1 108 ? 8.214 4.216 15.050 1.00 90.69 108 LYS A C 1
ATOM 846 O O . LYS A 1 108 ? 7.028 4.225 15.365 1.00 90.69 108 LYS A O 1
ATOM 851 N N . ILE A 1 109 ? 9.027 3.202 15.332 1.00 89.56 109 ILE A N 1
ATOM 852 C CA . ILE A 1 109 ? 8.586 2.032 16.096 1.00 89.56 109 ILE A CA 1
ATOM 853 C C . ILE A 1 109 ? 8.178 2.461 17.511 1.00 89.56 109 ILE A C 1
ATOM 855 O O . ILE A 1 109 ? 8.972 3.066 18.231 1.00 89.56 109 ILE A O 1
ATOM 859 N N . ASP A 1 110 ? 6.971 2.074 17.917 1.00 89.12 110 ASP A N 1
ATOM 860 C CA . ASP A 1 110 ? 6.511 2.110 19.303 1.00 89.12 110 ASP A CA 1
ATOM 861 C C . ASP A 1 110 ? 5.752 0.811 19.613 1.00 89.12 110 ASP A C 1
ATOM 863 O O . ASP A 1 110 ? 4.596 0.621 19.234 1.00 89.12 110 ASP A O 1
ATOM 867 N N . LYS A 1 111 ? 6.438 -0.134 20.266 1.00 85.50 111 LYS A N 1
ATOM 868 C CA . LYS A 1 111 ? 5.857 -1.435 20.637 1.00 85.50 111 LYS A CA 1
ATOM 869 C C . LYS A 1 111 ? 4.973 -1.331 21.879 1.00 85.50 111 LYS A C 1
ATOM 871 O O . LYS A 1 111 ? 4.086 -2.167 22.079 1.00 85.50 111 LYS A O 1
ATOM 876 N N . GLU A 1 112 ? 5.196 -0.316 22.711 1.00 86.56 112 GLU A N 1
ATOM 877 C CA . GLU A 1 112 ? 4.555 -0.182 24.016 1.00 86.56 112 GLU A CA 1
ATOM 878 C C . GLU A 1 112 ? 3.270 0.637 23.968 1.00 86.56 112 GLU A C 1
ATOM 880 O O . GLU A 1 112 ? 2.415 0.446 24.836 1.00 86.56 112 GLU A O 1
ATOM 885 N N . GLN A 1 113 ? 3.064 1.417 22.903 1.00 85.62 113 GLN A N 1
ATOM 886 C CA . GLN A 1 113 ? 1.853 2.197 22.681 1.00 85.62 113 GLN A CA 1
ATOM 887 C C . GLN A 1 113 ? 0.571 1.394 23.002 1.00 85.62 113 GLN A C 1
ATOM 889 O O . GLN A 1 113 ? 0.374 0.279 22.489 1.00 85.62 113 GLN A O 1
ATOM 894 N N . PRO A 1 114 ? -0.322 1.931 23.855 1.00 90.94 114 PRO A N 1
ATOM 895 C CA . PRO A 1 114 ? -1.655 1.378 24.031 1.00 90.94 114 PRO A CA 1
ATOM 896 C C . PRO A 1 114 ? -2.444 1.548 22.734 1.00 90.94 114 PRO A C 1
ATOM 898 O O . PRO A 1 114 ? -2.452 2.630 22.147 1.00 90.94 114 PRO A O 1
ATOM 901 N N . LEU A 1 115 ? -3.148 0.503 22.303 1.00 94.88 115 LEU A N 1
ATOM 902 C CA . LEU A 1 115 ? -4.037 0.602 21.151 1.00 94.88 115 LEU A CA 1
ATOM 903 C C . LEU A 1 115 ? -5.483 0.788 21.604 1.00 94.88 115 LEU A C 1
ATOM 905 O O . LEU A 1 115 ? -5.990 0.027 22.426 1.00 94.88 115 LEU A O 1
ATOM 909 N N . VAL A 1 116 ? -6.157 1.757 20.994 1.00 95.75 116 VAL A N 1
ATOM 910 C CA . VAL A 1 116 ? -7.609 1.962 21.080 1.00 95.75 116 VAL A CA 1
ATOM 911 C C . VAL A 1 116 ? -8.173 2.114 19.667 1.00 95.75 116 VAL A C 1
ATOM 913 O O . VAL A 1 116 ? -7.438 2.558 18.782 1.00 95.75 116 VAL A O 1
ATOM 916 N N . PRO A 1 117 ? -9.422 1.709 19.385 1.00 96.88 117 PRO A N 1
ATOM 917 C CA . PRO A 1 117 ? -10.046 2.038 18.107 1.00 96.88 117 PRO A CA 1
ATOM 918 C C . PRO A 1 117 ? -9.999 3.551 17.855 1.00 96.88 117 PRO A C 1
ATOM 920 O O . PRO A 1 117 ? -10.186 4.340 18.781 1.00 96.88 117 PRO A O 1
ATOM 923 N N . LEU A 1 118 ? -9.710 3.948 16.618 1.00 95.31 118 LEU A N 1
ATOM 924 C CA . LEU A 1 118 ? -9.630 5.351 16.219 1.00 95.31 118 LEU A CA 1
ATOM 925 C C . LEU A 1 118 ? -10.936 5.775 15.551 1.00 95.31 118 LEU A C 1
ATOM 927 O O . LEU A 1 118 ? -11.489 5.040 14.736 1.00 95.31 118 LEU A O 1
ATOM 931 N N . GLU A 1 119 ? -11.383 6.992 15.843 1.00 93.56 119 GLU A N 1
ATOM 932 C CA . GLU A 1 119 ? -12.532 7.627 15.189 1.00 93.56 119 GLU A CA 1
ATOM 933 C C . GLU A 1 119 ? -12.086 8.965 14.580 1.00 93.56 119 GLU A C 1
ATOM 935 O O . GLU A 1 119 ? -12.354 10.030 15.146 1.00 93.56 119 GLU A O 1
ATOM 940 N N . PRO A 1 120 ? -11.314 8.951 13.474 1.00 88.50 120 PRO A N 1
ATOM 941 C CA . PRO A 1 120 ? -10.814 10.183 12.885 1.00 88.50 120 PRO A CA 1
ATOM 942 C C . PRO A 1 120 ? -11.964 11.039 12.351 1.00 88.50 120 PRO A C 1
ATOM 944 O O . PRO A 1 120 ? -12.934 10.543 11.774 1.00 88.50 120 PRO A O 1
ATOM 947 N N . SER A 1 121 ? -11.822 12.357 12.488 1.00 82.06 121 SER A N 1
ATOM 948 C CA . SER A 1 121 ? -12.711 13.302 11.817 1.00 82.06 121 SER A CA 1
ATOM 949 C C . SER A 1 121 ? -12.362 13.343 10.333 1.00 82.06 121 SER A C 1
ATOM 951 O O . SER A 1 121 ? -11.420 14.019 9.916 1.00 82.06 121 SER A O 1
ATOM 953 N N . LEU A 1 122 ? -13.112 12.591 9.532 1.00 77.75 122 LEU A N 1
ATOM 954 C CA . LEU A 1 122 ? -12.996 12.631 8.082 1.00 77.75 122 LEU A CA 1
ATOM 955 C C . LEU A 1 122 ? -13.670 13.912 7.589 1.00 77.75 122 LEU A C 1
ATOM 957 O O . LEU A 1 122 ? -14.901 14.018 7.544 1.00 77.75 122 LEU A O 1
ATOM 961 N N . LYS A 1 123 ? -12.864 14.919 7.255 1.00 68.69 123 LYS A N 1
ATOM 962 C CA . LYS A 1 123 ? -13.347 16.076 6.495 1.00 68.69 123 LYS A CA 1
ATOM 963 C C . LYS A 1 123 ? -13.726 15.616 5.082 1.00 68.69 123 LYS A C 1
ATOM 965 O O . LYS A 1 123 ? -13.334 14.530 4.652 1.00 68.69 123 LYS A O 1
ATOM 970 N N . ALA A 1 124 ? -14.478 16.443 4.350 1.00 67.12 124 ALA A N 1
ATOM 971 C CA . ALA A 1 124 ? -14.517 16.290 2.896 1.00 67.12 124 ALA A CA 1
ATOM 972 C C . ALA A 1 124 ? -13.061 16.208 2.408 1.00 67.12 124 ALA A C 1
ATOM 974 O O . ALA A 1 124 ? -12.233 16.982 2.896 1.00 67.12 124 ALA A O 1
ATOM 975 N N . GLY A 1 125 ? -12.749 15.216 1.566 1.00 65.56 125 GLY A N 1
ATOM 976 C CA . GLY A 1 125 ? -11.376 14.981 1.116 1.00 65.56 125 GLY A CA 1
ATOM 977 C C . GLY A 1 125 ? -10.775 16.260 0.558 1.00 65.56 125 GLY A C 1
ATOM 978 O O . GLY A 1 125 ? -11.517 17.124 0.078 1.00 65.56 125 GLY A O 1
ATOM 979 N N . GLU A 1 126 ? -9.451 16.400 0.646 1.00 73.38 126 GLU A N 1
ATOM 980 C CA . GLU A 1 126 ? -8.808 17.538 -0.001 1.00 73.38 126 GLU A CA 1
ATOM 981 C C . GLU A 1 126 ? -9.246 17.590 -1.470 1.00 73.38 126 GLU A C 1
ATOM 983 O O . GLU A 1 126 ? -9.367 16.531 -2.104 1.00 73.38 126 GLU A O 1
ATOM 988 N N . PRO A 1 127 ? -9.539 18.792 -1.998 1.00 79.62 127 PRO A N 1
ATOM 989 C CA . PRO A 1 127 ? -9.990 18.927 -3.370 1.00 79.62 127 PRO A CA 1
ATOM 990 C C . PRO A 1 127 ? -8.993 18.247 -4.304 1.00 79.62 127 PRO A C 1
ATOM 992 O O . PRO A 1 127 ? -7.784 18.261 -4.068 1.00 79.62 127 PRO A O 1
ATOM 995 N N . ILE A 1 128 ? -9.519 17.632 -5.360 1.00 83.38 128 ILE A N 1
ATOM 996 C CA . ILE A 1 128 ? -8.688 17.099 -6.432 1.00 83.38 128 ILE A CA 1
ATOM 997 C C . ILE A 1 128 ? -7.918 18.283 -7.018 1.00 83.38 128 ILE A C 1
ATOM 999 O O . ILE A 1 128 ? -8.525 19.210 -7.547 1.00 83.38 128 ILE A O 1
ATOM 1003 N N . ILE A 1 129 ? -6.596 18.254 -6.873 1.00 85.75 129 ILE A N 1
ATOM 1004 C CA . ILE A 1 129 ? -5.701 19.268 -7.429 1.00 85.75 129 ILE A CA 1
ATOM 1005 C C . ILE A 1 129 ? -5.483 18.947 -8.909 1.00 85.75 129 ILE A C 1
ATOM 1007 O O . ILE A 1 129 ? -5.318 17.773 -9.278 1.00 85.75 129 ILE A O 1
ATOM 1011 N N . ASP A 1 130 ? -5.480 19.97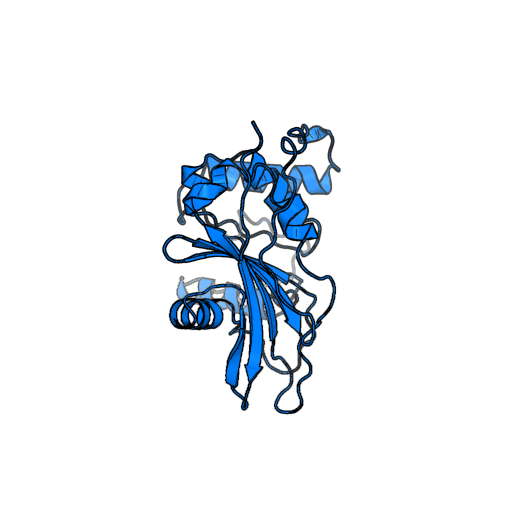4 -9.758 1.00 88.12 130 ASP A N 1
ATOM 1012 C CA . ASP A 1 130 ? -5.162 19.799 -11.168 1.00 88.12 130 ASP A CA 1
ATOM 1013 C C . ASP A 1 130 ? -3.714 19.330 -11.313 1.00 88.12 130 ASP A C 1
ATOM 1015 O O . ASP A 1 130 ? -2.795 19.815 -10.657 1.00 88.12 130 ASP A O 1
ATOM 1019 N N . ILE A 1 131 ? -3.488 18.337 -12.174 1.00 87.75 131 ILE A N 1
ATOM 1020 C CA . ILE A 1 131 ? -2.175 17.679 -12.257 1.00 87.75 131 ILE A CA 1
ATOM 1021 C C . ILE A 1 131 ? -1.073 18.675 -12.659 1.00 87.75 131 ILE A C 1
ATOM 1023 O O . ILE A 1 131 ? 0.081 18.494 -12.268 1.00 87.75 131 ILE A O 1
ATOM 1027 N N . GLU A 1 132 ? -1.431 19.719 -13.412 1.00 89.56 132 GLU A N 1
ATOM 1028 C CA . GLU A 1 132 ? -0.519 20.784 -13.847 1.00 89.56 132 GLU A CA 1
ATOM 1029 C C . GLU A 1 132 ? -0.059 21.704 -12.705 1.00 89.56 132 GLU A C 1
ATOM 1031 O O . GLU A 1 132 ? 0.953 22.385 -12.854 1.00 89.56 132 GLU A O 1
ATOM 1036 N N . ASP A 1 133 ? -0.738 21.689 -11.553 1.00 92.19 133 ASP A N 1
ATOM 1037 C CA . ASP A 1 133 ? -0.345 22.477 -10.378 1.00 92.19 133 ASP A CA 1
ATOM 1038 C C . ASP A 1 133 ? 0.788 21.809 -9.578 1.00 92.19 133 ASP A C 1
ATOM 1040 O O . ASP A 1 133 ? 1.365 22.400 -8.660 1.00 92.19 133 ASP A O 1
ATOM 1044 N N . TYR A 1 134 ? 1.133 20.559 -9.901 1.00 92.00 134 TYR A N 1
ATOM 1045 C CA . TYR A 1 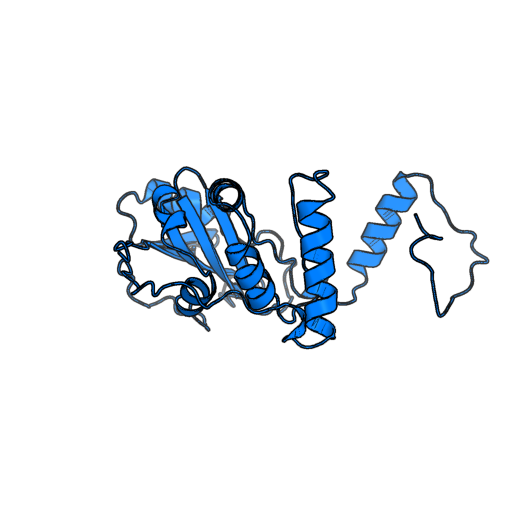134 ? 2.271 19.873 -9.301 1.00 92.00 134 TYR A CA 1
ATOM 1046 C C . TYR A 1 134 ? 3.584 20.151 -10.034 1.00 92.00 134 TYR A C 1
ATOM 1048 O O . TYR A 1 134 ? 3.625 20.595 -11.176 1.00 92.00 134 TYR A O 1
ATOM 1056 N N . SER A 1 135 ? 4.704 19.810 -9.386 1.00 91.81 135 SER A N 1
ATOM 1057 C CA . SER A 1 135 ? 6.008 19.847 -10.047 1.00 91.81 135 SER A CA 1
ATOM 1058 C C . SER A 1 135 ? 6.003 18.980 -11.312 1.00 91.81 135 SER A C 1
ATOM 1060 O O . SER A 1 135 ? 5.473 17.867 -11.311 1.00 91.81 135 SER A O 1
ATOM 1062 N N . ASN A 1 136 ? 6.667 19.451 -12.373 1.00 90.88 136 ASN A N 1
ATOM 1063 C CA . ASN A 1 136 ? 6.761 18.732 -13.651 1.00 90.88 136 ASN A CA 1
ATOM 1064 C C . ASN A 1 136 ? 7.226 17.273 -13.485 1.00 90.88 136 ASN A C 1
ATOM 1066 O O . ASN A 1 136 ? 6.738 16.376 -14.174 1.00 90.88 136 ASN A O 1
ATOM 1070 N N . ALA A 1 137 ? 8.145 17.024 -12.544 1.00 89.00 137 ALA A N 1
ATOM 1071 C CA . ALA A 1 137 ? 8.648 15.687 -12.238 1.00 89.00 137 ALA A CA 1
ATOM 1072 C C . ALA A 1 137 ? 7.553 14.760 -11.679 1.00 89.00 137 ALA A C 1
ATOM 1074 O O . ALA A 1 137 ? 7.400 13.632 -12.154 1.00 89.00 137 ALA A O 1
ATOM 1075 N N . PHE A 1 138 ? 6.767 15.233 -10.706 1.00 90.94 138 PHE A N 1
ATOM 1076 C CA . PHE A 1 138 ? 5.649 14.468 -10.153 1.00 90.94 138 PHE A CA 1
ATOM 1077 C C . PHE A 1 138 ? 4.536 14.298 -11.187 1.00 90.94 138 PHE A C 1
ATOM 1079 O O . PHE A 1 138 ? 4.115 13.174 -11.456 1.00 90.94 138 PHE A O 1
ATOM 1086 N N . ALA A 1 139 ? 4.109 15.400 -11.811 1.00 92.19 139 ALA A N 1
ATOM 1087 C CA . ALA A 1 139 ? 3.037 15.425 -12.798 1.00 92.19 139 ALA A CA 1
ATOM 1088 C C . ALA A 1 139 ? 3.301 14.438 -13.946 1.00 92.19 139 ALA A C 1
ATOM 1090 O O . ALA A 1 139 ? 2.418 13.667 -14.318 1.00 92.19 139 ALA A O 1
ATOM 1091 N N . GLY A 1 140 ? 4.534 14.389 -14.463 1.00 90.75 140 GLY A N 1
ATOM 1092 C CA . GLY A 1 140 ? 4.922 13.452 -15.517 1.00 90.75 140 GLY A CA 1
ATOM 1093 C C . GLY A 1 140 ? 4.808 11.979 -15.105 1.00 90.75 140 GLY A C 1
ATOM 1094 O O . GLY A 1 140 ? 4.286 11.167 -15.871 1.00 90.75 140 GLY A O 1
ATOM 1095 N N . ARG A 1 141 ? 5.255 11.616 -13.894 1.00 89.25 141 ARG A N 1
ATOM 1096 C CA . ARG A 1 141 ? 5.132 10.242 -13.361 1.00 89.25 141 ARG A CA 1
ATOM 1097 C C . ARG A 1 141 ? 3.672 9.881 -13.090 1.00 89.25 141 ARG A C 1
ATOM 1099 O O . ARG A 1 141 ? 3.228 8.795 -13.452 1.00 89.25 141 ARG A O 1
ATOM 1106 N N . PHE A 1 142 ? 2.918 10.809 -12.510 1.00 91.56 142 PHE A N 1
ATOM 1107 C CA . PHE A 1 142 ? 1.520 10.599 -12.159 1.00 91.56 142 PHE A CA 1
ATOM 1108 C C . PHE A 1 142 ? 0.625 10.449 -13.398 1.00 91.56 142 PHE A C 1
ATOM 1110 O O . PHE A 1 142 ? -0.188 9.533 -13.452 1.00 91.56 142 PHE A O 1
ATOM 1117 N N . LYS A 1 143 ? 0.840 11.244 -14.457 1.00 91.25 143 LYS A N 1
ATOM 1118 C CA . LYS A 1 143 ? 0.153 11.068 -15.753 1.00 91.25 143 LYS A CA 1
ATOM 1119 C C . LYS A 1 143 ? 0.373 9.671 -16.342 1.00 91.25 143 LYS A C 1
ATOM 1121 O O . LYS A 1 143 ? -0.574 9.066 -16.839 1.00 91.25 143 LYS A O 1
ATOM 1126 N N . LYS A 1 144 ? 1.598 9.133 -16.260 1.00 88.12 144 LYS A N 1
ATOM 1127 C CA . LYS A 1 144 ? 1.905 7.766 -16.720 1.00 88.12 144 LYS A CA 1
ATOM 1128 C C . LYS A 1 144 ? 1.164 6.706 -15.908 1.00 88.12 144 LYS A C 1
ATOM 1130 O O . LYS A 1 144 ? 0.638 5.770 -16.499 1.00 88.12 144 LYS A O 1
ATOM 1135 N N . LEU A 1 145 ? 1.091 6.881 -14.586 1.00 88.38 145 LEU A N 1
ATOM 1136 C CA . LEU A 1 145 ? 0.306 6.018 -13.703 1.00 88.38 145 LEU A CA 1
ATOM 1137 C C . LEU A 1 145 ? -1.169 6.003 -14.123 1.00 88.38 145 LEU A C 1
ATOM 1139 O O . LEU A 1 145 ? -1.718 4.928 -14.347 1.00 88.38 145 LEU A O 1
ATOM 1143 N N . LEU A 1 146 ? -1.790 7.178 -14.289 1.00 89.06 146 LEU A N 1
ATOM 1144 C CA . LEU A 1 146 ? -3.196 7.275 -14.698 1.00 89.06 146 LEU A CA 1
ATOM 1145 C C . LEU A 1 146 ? -3.428 6.644 -16.075 1.00 89.06 146 LEU A C 1
ATOM 1147 O O . LEU A 1 146 ? -4.374 5.883 -16.248 1.00 89.06 146 LEU A O 1
ATOM 1151 N N . ASN A 1 147 ? -2.546 6.918 -17.040 1.00 87.25 147 ASN A N 1
ATOM 1152 C CA . ASN A 1 147 ? -2.631 6.332 -18.376 1.00 87.25 147 ASN A CA 1
ATOM 1153 C C . ASN A 1 147 ? -2.531 4.800 -18.337 1.00 87.25 147 ASN A C 1
ATOM 1155 O O . ASN A 1 147 ? -3.328 4.128 -18.981 1.00 87.25 147 ASN A O 1
ATOM 1159 N N . GLY A 1 148 ? -1.577 4.245 -17.582 1.00 83.12 148 GLY A N 1
ATOM 1160 C CA . GLY A 1 148 ? -1.432 2.797 -17.434 1.00 83.12 148 GLY A CA 1
ATOM 1161 C C . GLY A 1 148 ? -2.675 2.164 -16.812 1.00 83.12 148 GLY A C 1
ATOM 1162 O O . GLY A 1 148 ? -3.213 1.211 -17.359 1.00 83.12 148 GLY A O 1
ATOM 1163 N N . TYR A 1 149 ? -3.186 2.739 -15.723 1.00 85.00 149 TYR A N 1
ATOM 1164 C CA . TYR A 1 149 ? -4.352 2.188 -15.036 1.00 85.00 149 TYR A CA 1
ATOM 1165 C C . TYR A 1 149 ? -5.632 2.245 -15.878 1.00 85.00 149 TYR A C 1
ATOM 1167 O O . TYR A 1 149 ? -6.334 1.246 -15.996 1.00 85.00 149 TYR A O 1
ATOM 1175 N N . PHE A 1 150 ? -5.939 3.399 -16.481 1.00 84.06 150 PHE A N 1
ATOM 1176 C CA . PHE A 1 150 ? -7.210 3.585 -17.186 1.00 84.06 150 PHE A CA 1
ATOM 1177 C C . PHE A 1 150 ? -7.211 3.035 -18.614 1.00 84.06 150 PHE A C 1
ATOM 1179 O O . PHE A 1 150 ? -8.272 2.660 -19.107 1.00 84.06 150 PHE A O 1
ATOM 1186 N N . ASN A 1 151 ? -6.050 2.960 -19.278 1.00 82.75 151 ASN A N 1
ATOM 1187 C CA . ASN A 1 151 ? -5.976 2.538 -20.680 1.00 82.75 151 ASN A CA 1
ATOM 1188 C C . ASN A 1 151 ? -5.368 1.140 -20.876 1.00 82.75 151 ASN A C 1
ATOM 1190 O O . ASN A 1 151 ? -5.464 0.598 -21.976 1.00 82.75 151 ASN A O 1
ATOM 1194 N N . MET A 1 152 ? -4.753 0.532 -19.851 1.00 75.69 152 MET A N 1
ATOM 1195 C CA . MET A 1 152 ? -4.097 -0.778 -19.957 1.00 75.69 152 MET A CA 1
ATOM 1196 C C . MET A 1 152 ? -4.646 -1.761 -18.912 1.00 75.69 152 MET A C 1
ATOM 1198 O O . MET A 1 152 ? -3.978 -2.097 -17.943 1.00 75.69 152 MET A O 1
ATOM 1202 N N . ALA A 1 153 ? -5.851 -2.295 -19.146 1.00 68.62 153 ALA A N 1
ATOM 1203 C CA . ALA A 1 153 ? -6.511 -3.263 -18.250 1.00 68.62 153 ALA A CA 1
ATOM 1204 C C . ALA A 1 153 ? -5.802 -4.637 -18.141 1.00 68.62 153 ALA A C 1
ATOM 1206 O O . ALA A 1 153 ? -6.206 -5.515 -17.373 1.00 68.62 153 ALA A O 1
ATOM 1207 N N . SER A 1 154 ? -4.742 -4.862 -18.920 1.00 67.25 154 SER A N 1
ATOM 1208 C CA . SER A 1 154 ? -3.858 -6.015 -18.749 1.00 67.25 154 SER A CA 1
ATOM 1209 C C . SER A 1 154 ? -3.127 -5.913 -17.404 1.00 67.25 154 SER A C 1
ATOM 1211 O O . SER A 1 154 ? -2.599 -4.850 -17.095 1.00 67.25 154 SER A O 1
ATOM 1213 N N . HIS A 1 155 ? -3.017 -7.018 -16.658 1.00 66.06 155 HIS A N 1
ATOM 1214 C CA . HIS A 1 155 ? -2.308 -7.129 -15.362 1.00 66.06 155 HIS A CA 1
ATOM 1215 C C . HIS A 1 155 ? -3.090 -6.694 -14.110 1.00 66.06 155 HIS A C 1
ATOM 1217 O O . HIS A 1 155 ? -2.495 -6.218 -13.149 1.00 66.06 155 HIS A O 1
ATOM 1223 N N . LYS A 1 156 ? -4.416 -6.909 -14.080 1.00 65.12 156 LYS A N 1
ATOM 1224 C CA . LYS A 1 156 ? -5.262 -6.716 -12.877 1.00 65.12 156 LYS A CA 1
ATOM 1225 C C . LYS A 1 156 ? -5.162 -5.309 -12.267 1.00 65.12 156 LYS A C 1
ATOM 1227 O O . LYS A 1 156 ? -5.390 -5.138 -11.074 1.00 65.12 156 LYS A O 1
ATOM 1232 N N . ASN A 1 157 ? -4.814 -4.318 -13.086 1.00 68.19 157 ASN A N 1
ATOM 1233 C CA . ASN A 1 157 ? -4.605 -2.935 -12.676 1.00 68.19 157 ASN A CA 1
ATOM 1234 C C . ASN A 1 157 ? -3.537 -2.752 -11.574 1.00 68.19 157 ASN A C 1
ATOM 1236 O O . ASN A 1 157 ? -3.591 -1.793 -10.802 1.00 68.19 157 ASN A O 1
ATOM 1240 N N . THR A 1 158 ? -2.553 -3.656 -11.499 1.00 70.81 158 THR A N 1
ATOM 1241 C CA . THR A 1 158 ? -1.401 -3.502 -10.607 1.00 70.81 158 THR A CA 1
ATOM 1242 C C . THR A 1 158 ? -0.538 -2.327 -11.069 1.00 70.81 158 THR A C 1
ATOM 1244 O O . THR A 1 158 ? -0.017 -2.324 -12.184 1.00 70.81 158 THR A O 1
ATOM 1247 N N . ILE A 1 159 ? -0.353 -1.334 -10.199 1.00 71.19 159 ILE A N 1
ATOM 1248 C CA . ILE A 1 159 ? 0.532 -0.191 -10.439 1.00 71.19 159 ILE A CA 1
ATOM 1249 C C . ILE A 1 159 ? 1.820 -0.390 -9.644 1.00 71.19 159 ILE A C 1
ATOM 1251 O O . ILE A 1 159 ? 1.782 -0.602 -8.435 1.00 71.19 159 ILE A O 1
ATOM 1255 N N . VAL A 1 160 ? 2.966 -0.237 -10.309 1.00 73.62 160 VAL A N 1
ATOM 1256 C CA . VAL A 1 160 ? 4.276 -0.186 -9.648 1.00 73.62 160 VAL A CA 1
ATOM 1257 C C . VAL A 1 160 ? 4.810 1.242 -9.716 1.00 73.62 160 VAL A C 1
ATOM 1259 O O . VAL A 1 160 ? 5.091 1.764 -10.795 1.00 73.62 160 VAL A O 1
ATOM 1262 N N . TRP A 1 161 ? 4.963 1.884 -8.558 1.00 79.50 161 TRP A N 1
ATOM 1263 C CA . TRP A 1 161 ? 5.597 3.197 -8.447 1.00 79.50 161 TRP A CA 1
ATOM 1264 C C . TRP A 1 161 ? 7.088 3.026 -8.155 1.00 79.50 161 TRP A C 1
ATOM 1266 O O . TRP A 1 161 ? 7.488 2.743 -7.028 1.00 79.50 161 TRP A O 1
ATOM 1276 N N . ILE A 1 162 ? 7.918 3.165 -9.189 1.00 72.00 162 ILE A N 1
ATOM 1277 C CA . ILE A 1 162 ? 9.372 2.998 -9.071 1.00 72.00 162 ILE A CA 1
ATOM 1278 C C . ILE A 1 162 ? 10.001 4.314 -8.615 1.00 72.00 162 ILE A C 1
ATOM 1280 O O . ILE A 1 162 ? 9.732 5.363 -9.205 1.00 72.00 162 ILE A O 1
ATOM 1284 N N . GLY A 1 163 ? 10.858 4.243 -7.596 1.00 67.81 163 GLY A N 1
ATOM 1285 C CA . GLY A 1 163 ? 11.523 5.385 -6.971 1.00 67.81 163 GLY A CA 1
ATOM 1286 C C . GLY A 1 163 ? 10.780 5.880 -5.728 1.00 67.81 163 GLY A C 1
ATOM 1287 O O . GLY A 1 163 ? 9.567 6.079 -5.752 1.00 67.81 163 GLY A O 1
ATOM 1288 N N . TYR A 1 164 ? 11.525 6.095 -4.641 1.00 63.47 164 TYR A N 1
ATOM 1289 C CA . TYR A 1 164 ? 10.972 6.346 -3.302 1.00 63.47 164 TYR A CA 1
ATOM 1290 C C . TYR A 1 164 ? 10.189 7.670 -3.181 1.00 63.47 164 TYR A C 1
ATOM 1292 O O . TYR A 1 164 ? 9.243 7.774 -2.403 1.00 63.47 164 TYR A O 1
ATOM 1300 N N . GLY A 1 165 ? 10.545 8.683 -3.977 1.00 79.25 165 GLY A N 1
ATOM 1301 C CA . GLY A 1 165 ? 9.926 10.008 -3.909 1.00 79.25 165 GLY A CA 1
ATOM 1302 C C . GLY A 1 165 ? 8.439 10.015 -4.284 1.00 79.25 165 GLY A C 1
ATOM 1303 O O . GLY A 1 165 ? 8.040 9.417 -5.291 1.00 79.25 165 GLY A O 1
ATOM 1304 N N . ASP A 1 166 ? 7.651 10.749 -3.496 1.00 87.00 166 ASP A N 1
ATOM 1305 C CA . ASP A 1 166 ? 6.231 11.068 -3.705 1.00 87.00 166 ASP A CA 1
ATOM 1306 C C . ASP A 1 166 ? 5.254 9.878 -3.751 1.00 87.00 166 ASP A C 1
ATOM 1308 O O . ASP A 1 166 ? 4.124 10.045 -4.206 1.00 87.00 166 ASP A O 1
ATOM 1312 N N . TYR A 1 167 ? 5.639 8.685 -3.282 1.00 86.19 167 TYR A N 1
ATOM 1313 C CA . TYR A 1 167 ? 4.769 7.500 -3.325 1.00 86.19 167 TYR A CA 1
ATOM 1314 C C . TYR A 1 167 ? 3.433 7.704 -2.596 1.00 86.19 167 TYR A C 1
ATOM 1316 O O . TYR A 1 167 ? 2.373 7.557 -3.202 1.00 86.19 167 TYR A O 1
ATOM 1324 N N . GLU A 1 168 ? 3.473 8.088 -1.314 1.00 88.12 168 GLU A N 1
ATOM 1325 C CA . GLU A 1 168 ? 2.256 8.298 -0.513 1.00 88.12 168 GLU A CA 1
ATOM 1326 C C . GLU A 1 168 ? 1.358 9.365 -1.154 1.00 88.12 168 GLU A C 1
ATOM 1328 O O . GLU A 1 168 ? 0.147 9.184 -1.269 1.00 88.12 168 GLU A O 1
ATOM 1333 N N . LYS A 1 169 ? 1.964 10.435 -1.679 1.00 89.88 169 LYS A N 1
ATOM 1334 C CA . LYS A 1 169 ? 1.259 11.491 -2.410 1.00 89.88 169 LYS A CA 1
ATOM 1335 C C . LYS A 1 169 ? 0.588 10.964 -3.683 1.00 89.88 169 LYS A C 1
ATOM 1337 O O . LYS A 1 169 ? -0.586 11.241 -3.905 1.00 89.88 169 LYS A O 1
ATOM 1342 N N . ALA A 1 170 ? 1.306 10.206 -4.512 1.00 90.19 170 ALA A N 1
ATOM 1343 C CA . ALA A 1 170 ? 0.763 9.625 -5.738 1.00 90.19 170 ALA A CA 1
ATOM 1344 C C . ALA A 1 170 ? -0.414 8.691 -5.437 1.00 90.19 170 ALA A C 1
ATOM 1346 O O . ALA A 1 170 ? -1.445 8.757 -6.099 1.00 90.19 170 ALA A O 1
ATOM 1347 N N . VAL A 1 171 ? -0.287 7.863 -4.403 1.00 89.38 171 VAL A N 1
ATOM 1348 C CA . VAL A 1 171 ? -1.338 6.942 -3.971 1.00 89.38 171 VAL A CA 1
ATOM 1349 C C . VAL A 1 171 ? -2.564 7.684 -3.433 1.00 89.38 171 VAL A C 1
ATOM 1351 O O . VAL A 1 171 ? -3.686 7.335 -3.798 1.00 89.38 171 VAL A O 1
ATOM 1354 N N . ALA A 1 172 ? -2.377 8.717 -2.606 1.00 91.00 172 ALA A N 1
ATOM 1355 C CA . ALA A 1 172 ? -3.476 9.541 -2.105 1.00 91.00 172 ALA A CA 1
ATOM 1356 C C . ALA A 1 172 ? -4.225 10.239 -3.250 1.00 91.00 172 ALA A C 1
ATOM 1358 O O . ALA A 1 172 ? -5.451 10.176 -3.321 1.00 91.00 172 ALA A O 1
ATOM 1359 N N . GLU A 1 173 ? -3.499 10.838 -4.196 1.00 91.69 173 GLU A N 1
ATOM 1360 C CA . GLU A 1 173 ? -4.105 11.470 -5.369 1.00 91.69 173 GLU A CA 1
ATOM 1361 C C . GLU A 1 173 ? -4.813 10.462 -6.276 1.00 91.69 173 GLU A C 1
ATOM 1363 O O . GLU A 1 173 ? -5.889 10.742 -6.809 1.00 91.69 173 GLU A O 1
ATOM 1368 N N . PHE A 1 174 ? -4.247 9.271 -6.444 1.00 91.19 174 PHE A N 1
ATOM 1369 C CA . PHE A 1 174 ? -4.881 8.214 -7.217 1.00 91.19 174 PHE A CA 1
ATOM 1370 C C . PHE A 1 174 ? -6.189 7.742 -6.570 1.00 91.19 174 PHE A C 1
ATOM 1372 O O . PHE A 1 174 ? -7.216 7.653 -7.239 1.00 91.19 174 PHE A O 1
ATOM 1379 N N . TRP A 1 175 ? -6.183 7.536 -5.251 1.00 91.25 175 TRP A N 1
ATOM 1380 C CA . TRP A 1 175 ? -7.354 7.121 -4.477 1.00 91.25 175 TRP A CA 1
ATOM 1381 C C . TRP A 1 175 ? -8.545 8.079 -4.614 1.00 91.25 175 TRP A C 1
ATOM 1383 O O . TRP A 1 175 ? -9.696 7.637 -4.648 1.00 91.25 175 TRP A O 1
ATOM 1393 N N . LYS A 1 176 ? -8.285 9.388 -4.735 1.00 91.12 176 LYS A N 1
ATOM 1394 C CA . LYS A 1 176 ? -9.320 10.413 -4.967 1.00 91.12 176 LYS A CA 1
ATOM 1395 C C . LYS A 1 176 ? -10.021 10.268 -6.326 1.00 91.12 176 LYS A C 1
ATOM 1397 O O . LYS A 1 176 ? -11.117 10.792 -6.494 1.00 91.12 176 LYS A O 1
ATOM 1402 N N . ARG A 1 177 ? -9.391 9.596 -7.298 1.00 90.56 177 ARG A N 1
ATOM 1403 C CA . ARG A 1 177 ? -9.821 9.532 -8.708 1.00 90.56 177 ARG A CA 1
ATOM 1404 C C . ARG A 1 177 ? -10.468 8.205 -9.106 1.00 90.56 177 ARG A C 1
ATOM 1406 O O . ARG A 1 177 ? -11.018 8.124 -10.199 1.00 90.56 177 ARG A O 1
ATOM 1413 N N . ILE A 1 178 ? -10.411 7.192 -8.244 1.00 89.94 178 ILE A N 1
ATOM 1414 C CA . ILE A 1 178 ? -10.992 5.871 -8.501 1.00 89.94 178 ILE A CA 1
ATOM 1415 C C . ILE A 1 178 ? -12.342 5.684 -7.804 1.00 89.94 178 ILE A C 1
ATOM 1417 O O . ILE A 1 178 ? -12.644 6.281 -6.766 1.00 89.94 178 ILE A O 1
ATOM 1421 N N . THR A 1 179 ? -13.161 4.820 -8.387 1.00 91.94 179 THR A N 1
ATOM 1422 C CA . THR A 1 179 ? -14.475 4.431 -7.880 1.00 91.94 179 THR A CA 1
ATOM 1423 C C . THR A 1 179 ? -14.372 3.603 -6.600 1.00 91.94 179 THR A C 1
ATOM 1425 O O . THR A 1 179 ? -13.338 3.017 -6.278 1.00 91.94 179 THR A O 1
ATOM 1428 N N . ILE A 1 180 ? -15.484 3.490 -5.870 1.00 91.12 180 ILE A N 1
ATOM 1429 C CA . ILE A 1 180 ? -15.553 2.632 -4.681 1.00 91.12 180 ILE A CA 1
ATOM 1430 C C . ILE A 1 180 ? -15.249 1.161 -5.003 1.00 91.12 180 ILE A C 1
ATOM 1432 O O . ILE A 1 180 ? -14.532 0.504 -4.257 1.00 91.12 180 ILE A O 1
ATOM 1436 N N . GLN A 1 181 ? -15.707 0.657 -6.151 1.00 90.12 181 GLN A N 1
ATOM 1437 C CA . GLN A 1 181 ? -15.453 -0.725 -6.561 1.00 90.12 181 GLN A CA 1
ATOM 1438 C C . GLN A 1 181 ? -13.963 -0.982 -6.833 1.00 90.12 181 GLN A C 1
ATOM 1440 O O . GLN A 1 181 ? -13.444 -2.056 -6.523 1.00 90.12 181 GLN A O 1
ATOM 1445 N N . GLU A 1 182 ? -13.264 0.006 -7.391 1.00 89.94 182 GLU A N 1
ATOM 1446 C CA . GLU A 1 182 ? -11.817 -0.057 -7.599 1.00 89.94 182 GLU A CA 1
ATOM 1447 C C . GLU A 1 182 ? -11.064 -0.005 -6.267 1.00 89.94 182 GLU A C 1
ATOM 1449 O O . GLU A 1 182 ? -10.155 -0.805 -6.064 1.00 89.94 182 GLU A O 1
ATOM 1454 N N . LYS A 1 183 ? -11.492 0.842 -5.317 1.00 90.69 183 LYS A N 1
ATOM 1455 C CA . LYS A 1 183 ? -10.906 0.918 -3.964 1.00 90.69 183 LYS A CA 1
ATOM 1456 C C . LYS A 1 183 ? -10.924 -0.424 -3.230 1.00 90.69 183 LYS A C 1
ATOM 1458 O O . LYS A 1 183 ? -9.958 -0.751 -2.550 1.00 90.69 183 LYS A O 1
ATOM 1463 N N . HIS A 1 184 ? -11.977 -1.226 -3.400 1.00 90.19 184 HIS A N 1
ATOM 1464 C CA . HIS A 1 184 ? -12.077 -2.557 -2.782 1.00 90.19 184 HIS A CA 1
ATOM 1465 C C . HIS A 1 184 ? -11.006 -3.543 -3.269 1.00 90.19 184 HIS A C 1
ATOM 1467 O O . HIS A 1 184 ? -10.689 -4.490 -2.557 1.00 90.19 184 HIS A O 1
ATOM 1473 N N . ASN A 1 185 ? -10.462 -3.335 -4.470 1.00 86.38 185 ASN A N 1
ATOM 1474 C CA . ASN A 1 185 ? -9.458 -4.207 -5.083 1.00 86.38 185 ASN A CA 1
ATOM 1475 C C . ASN A 1 185 ? -8.097 -3.514 -5.215 1.00 86.38 185 ASN A C 1
ATOM 1477 O O . ASN A 1 185 ? -7.205 -4.023 -5.890 1.00 86.38 185 ASN A O 1
ATOM 1481 N N . PHE A 1 186 ? -7.949 -2.328 -4.626 1.00 86.56 186 PHE A N 1
ATOM 1482 C CA . PHE A 1 186 ? -6.744 -1.535 -4.765 1.00 86.56 186 PHE A CA 1
ATOM 1483 C C . PHE A 1 186 ? -5.642 -2.080 -3.852 1.00 86.56 186 PHE A C 1
ATOM 1485 O O . PHE A 1 186 ? -5.864 -2.335 -2.669 1.00 86.56 186 PHE A O 1
ATOM 1492 N N . GLU A 1 187 ? -4.446 -2.252 -4.409 1.00 86.81 187 GLU A N 1
ATOM 1493 C CA . GLU A 1 187 ? -3.267 -2.701 -3.674 1.00 86.81 187 GLU A CA 1
ATOM 1494 C C . GLU A 1 187 ? -2.184 -1.619 -3.729 1.00 86.81 187 GLU A C 1
ATOM 1496 O O . GLU A 1 187 ? -1.751 -1.180 -4.794 1.00 86.81 187 GLU A O 1
ATOM 1501 N N . LEU A 1 188 ? -1.733 -1.195 -2.553 1.00 83.69 188 LEU A N 1
ATOM 1502 C CA . LEU A 1 188 ? -0.596 -0.309 -2.357 1.00 83.69 188 LEU A CA 1
ATOM 1503 C C . LEU A 1 188 ? 0.638 -1.192 -2.182 1.00 83.69 188 LEU A C 1
ATOM 1505 O O . LEU A 1 188 ? 0.946 -1.644 -1.071 1.00 83.69 188 LEU A O 1
ATOM 1509 N N . ILE A 1 189 ? 1.331 -1.444 -3.287 1.00 77.5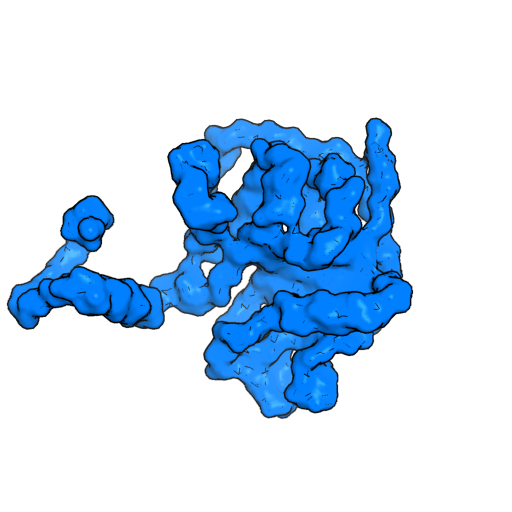6 189 ILE A N 1
ATOM 1510 C CA . ILE A 1 189 ? 2.574 -2.209 -3.299 1.00 77.56 189 ILE A CA 1
ATOM 1511 C C . ILE A 1 189 ? 3.735 -1.239 -3.471 1.00 77.56 189 ILE A C 1
ATOM 1513 O O . ILE A 1 189 ? 3.814 -0.505 -4.456 1.00 77.56 189 ILE A O 1
ATOM 1517 N N . ILE A 1 190 ? 4.675 -1.295 -2.532 1.00 71.88 190 ILE A N 1
ATOM 1518 C CA . ILE A 1 190 ? 5.979 -0.663 -2.679 1.00 71.88 190 ILE A CA 1
ATOM 1519 C C . ILE A 1 190 ? 7.050 -1.757 -2.654 1.00 71.88 190 ILE A C 1
ATOM 1521 O O . ILE A 1 190 ? 7.065 -2.569 -1.719 1.00 71.88 190 ILE A O 1
ATOM 1525 N N . PRO A 1 191 ? 7.925 -1.834 -3.671 1.00 66.06 191 PRO A N 1
ATOM 1526 C CA . PRO A 1 191 ? 9.070 -2.724 -3.600 1.00 66.06 191 PRO A CA 1
ATOM 1527 C C . PRO A 1 191 ? 9.978 -2.301 -2.433 1.00 66.06 191 PRO A C 1
ATOM 1529 O O . PRO A 1 191 ? 10.015 -1.117 -2.081 1.00 66.06 191 PRO A O 1
ATOM 1532 N N . PRO A 1 192 ? 10.757 -3.226 -1.845 1.00 66.62 192 PRO A N 1
ATOM 1533 C CA . PRO A 1 192 ? 11.837 -2.866 -0.933 1.00 66.62 192 PRO A CA 1
ATOM 1534 C C . PRO A 1 192 ? 12.681 -1.721 -1.505 1.00 66.62 192 PRO A C 1
ATOM 1536 O O . PRO A 1 192 ? 12.986 -1.717 -2.697 1.00 66.62 192 PRO A O 1
ATOM 1539 N N . VAL A 1 193 ? 13.078 -0.754 -0.671 1.00 62.84 193 VAL A N 1
ATOM 1540 C CA . VAL A 1 193 ? 13.818 0.440 -1.130 1.00 62.84 193 VAL A CA 1
ATOM 1541 C C . VAL A 1 193 ? 15.076 0.061 -1.918 1.00 62.84 193 VAL A C 1
ATOM 1543 O O . VAL A 1 193 ? 15.360 0.670 -2.944 1.00 62.84 193 VAL A O 1
ATOM 1546 N N . SER A 1 194 ? 15.767 -1.006 -1.509 1.00 62.06 194 SER A N 1
ATOM 1547 C CA . SER A 1 194 ? 16.944 -1.549 -2.202 1.00 62.06 194 SER A CA 1
ATOM 1548 C C . SER A 1 194 ? 16.674 -2.022 -3.634 1.00 62.06 194 SER A C 1
ATOM 1550 O O . SER A 1 194 ? 17.601 -2.071 -4.437 1.00 62.06 194 SER A O 1
ATOM 1552 N N . LEU A 1 195 ? 15.425 -2.370 -3.954 1.00 69.25 195 LEU A N 1
ATOM 1553 C CA . LEU A 1 195 ? 14.971 -2.717 -5.301 1.00 69.25 195 LEU A CA 1
ATOM 1554 C C . LEU A 1 195 ? 14.361 -1.519 -6.043 1.00 69.25 195 LEU A C 1
ATOM 1556 O O . LEU A 1 195 ? 14.197 -1.579 -7.258 1.00 69.25 195 LEU A O 1
ATOM 1560 N N . CYS A 1 196 ? 14.033 -0.437 -5.331 1.00 69.69 196 CYS A N 1
ATOM 1561 C CA . CYS A 1 196 ? 13.498 0.802 -5.900 1.00 69.69 196 CYS A CA 1
ATOM 1562 C C . CYS A 1 196 ? 14.580 1.762 -6.422 1.00 69.69 196 CYS A C 1
ATOM 1564 O O . CYS A 1 196 ? 14.240 2.734 -7.099 1.00 69.69 196 CYS A O 1
ATOM 1566 N N . THR A 1 197 ? 15.850 1.531 -6.081 1.00 69.62 197 THR A N 1
ATOM 1567 C CA . THR A 1 197 ? 17.021 2.279 -6.570 1.00 69.62 197 THR A CA 1
ATOM 1568 C C . THR A 1 197 ? 17.853 1.426 -7.520 1.00 69.62 197 THR A C 1
ATOM 1570 O O . THR A 1 197 ? 17.715 0.204 -7.520 1.00 69.62 197 THR A O 1
ATOM 1573 N N . ASP A 1 198 ? 18.768 2.039 -8.273 1.00 76.50 198 ASP A N 1
ATOM 1574 C CA . ASP A 1 198 ? 19.671 1.305 -9.163 1.00 76.50 198 ASP A CA 1
ATOM 1575 C C . ASP A 1 198 ? 20.439 0.210 -8.407 1.00 76.50 198 ASP A C 1
ATOM 1577 O O . ASP A 1 198 ? 21.144 0.475 -7.432 1.00 76.50 198 ASP A O 1
ATOM 1581 N N . ASN A 1 199 ? 20.281 -1.043 -8.841 1.00 81.69 199 ASN A N 1
ATOM 1582 C CA . ASN A 1 199 ? 20.900 -2.198 -8.197 1.00 81.69 199 ASN A CA 1
ATOM 1583 C C . ASN A 1 199 ? 21.256 -3.299 -9.213 1.00 81.69 199 ASN A C 1
ATOM 1585 O O . ASN A 1 199 ? 20.743 -3.339 -10.327 1.00 81.69 199 ASN A O 1
ATOM 1589 N N . ALA A 1 200 ? 22.148 -4.222 -8.848 1.00 85.88 200 ALA A N 1
ATOM 1590 C CA . ALA A 1 200 ? 22.535 -5.317 -9.743 1.00 85.88 200 ALA A CA 1
ATOM 1591 C C . ALA A 1 200 ? 21.447 -6.402 -9.874 1.00 85.88 200 ALA A C 1
ATOM 1593 O O . ALA A 1 200 ? 21.398 -7.104 -10.884 1.00 85.88 200 ALA A O 1
ATOM 1594 N N . ALA A 1 201 ? 20.563 -6.540 -8.879 1.00 85.50 201 ALA A N 1
ATOM 1595 C CA . ALA A 1 201 ? 19.526 -7.569 -8.881 1.00 85.50 201 ALA A CA 1
ATOM 1596 C C . ALA A 1 201 ? 18.464 -7.309 -9.962 1.00 85.50 201 ALA A C 1
ATOM 1598 O O . ALA A 1 201 ? 18.082 -8.247 -10.655 1.00 85.50 201 ALA A O 1
ATOM 1599 N N . MET A 1 202 ? 18.054 -6.052 -10.183 1.00 86.50 202 MET A N 1
ATOM 1600 C CA . MET A 1 202 ? 17.138 -5.692 -11.278 1.00 86.50 202 MET A CA 1
ATOM 1601 C C . MET A 1 202 ? 17.746 -5.998 -12.655 1.00 86.50 202 MET A C 1
ATOM 1603 O O . MET A 1 202 ? 17.048 -6.506 -13.529 1.00 86.50 202 MET A O 1
ATOM 1607 N N . ILE A 1 203 ? 19.056 -5.764 -12.830 1.00 88.75 203 ILE A N 1
ATOM 1608 C CA . ILE A 1 203 ? 19.773 -6.072 -14.076 1.00 88.75 203 ILE A CA 1
ATOM 1609 C C . ILE A 1 203 ? 19.819 -7.585 -14.294 1.00 88.75 203 ILE A C 1
ATOM 1611 O O . ILE A 1 203 ? 19.481 -8.063 -15.375 1.00 88.75 203 ILE A O 1
ATOM 1615 N N . GLY A 1 204 ? 20.183 -8.346 -13.258 1.00 91.94 204 GLY A N 1
ATOM 1616 C CA . GLY A 1 204 ? 20.216 -9.807 -13.308 1.00 91.94 204 GLY A CA 1
ATOM 1617 C C . GLY A 1 204 ? 18.843 -10.421 -13.590 1.00 91.94 204 GLY A C 1
ATOM 1618 O O . GLY A 1 204 ? 18.735 -11.302 -14.439 1.00 91.94 204 GLY A O 1
ATOM 1619 N N . TRP A 1 205 ? 17.786 -9.931 -12.936 1.00 90.44 205 TRP A N 1
ATOM 1620 C CA . TRP A 1 205 ? 16.420 -10.407 -13.163 1.00 90.44 205 TRP A CA 1
ATOM 1621 C C . TRP A 1 205 ? 15.954 -10.127 -14.593 1.00 90.44 205 TRP A C 1
ATOM 1623 O O . TRP A 1 205 ? 15.517 -11.045 -15.284 1.00 90.44 205 TRP A O 1
ATOM 1633 N N . ALA A 1 206 ? 16.132 -8.894 -15.082 1.00 90.75 206 ALA A N 1
ATOM 1634 C CA . ALA A 1 206 ? 15.809 -8.546 -16.464 1.00 90.75 206 ALA A CA 1
ATOM 1635 C C . ALA A 1 206 ? 16.594 -9.407 -17.472 1.00 90.75 206 ALA A C 1
ATOM 1637 O O . ALA A 1 206 ? 16.026 -9.875 -18.458 1.00 90.75 206 ALA A O 1
ATOM 1638 N N . ALA A 1 207 ? 17.880 -9.672 -17.215 1.00 90.69 207 ALA A N 1
ATOM 1639 C CA . ALA A 1 207 ? 18.702 -10.539 -18.057 1.00 90.69 207 ALA A CA 1
ATOM 1640 C C . ALA A 1 207 ? 18.195 -11.992 -18.077 1.00 90.69 207 ALA A C 1
ATOM 1642 O O . ALA A 1 207 ? 18.141 -12.596 -19.146 1.00 90.69 207 ALA A O 1
ATOM 1643 N N . ILE A 1 208 ? 17.782 -12.542 -16.930 1.00 95.12 208 ILE A N 1
ATOM 1644 C CA . ILE A 1 208 ? 17.218 -13.898 -16.836 1.00 95.12 208 ILE A CA 1
ATOM 1645 C C . ILE A 1 208 ? 15.902 -14.002 -17.613 1.00 95.12 208 ILE A C 1
ATOM 1647 O O . ILE A 1 208 ? 15.721 -14.956 -18.368 1.00 95.12 208 ILE A O 1
ATOM 1651 N N . GLU A 1 209 ? 14.996 -13.035 -17.462 1.00 93.50 209 GLU A N 1
ATOM 1652 C CA . GLU A 1 209 ? 13.710 -13.032 -18.172 1.00 93.50 209 GLU A CA 1
ATOM 1653 C C . GLU A 1 209 ? 13.906 -12.931 -19.696 1.00 93.50 209 GLU A C 1
ATOM 1655 O O . GLU A 1 209 ? 13.274 -13.665 -20.464 1.00 93.50 209 GLU A O 1
ATOM 1660 N N . ARG A 1 210 ? 14.869 -12.114 -20.147 1.00 91.31 210 ARG A N 1
ATOM 1661 C CA . ARG A 1 210 ? 15.285 -12.047 -21.558 1.00 91.31 210 ARG A CA 1
ATOM 1662 C C . ARG A 1 210 ? 15.890 -13.361 -22.049 1.00 91.31 210 ARG A C 1
ATOM 1664 O O . ARG A 1 210 ? 15.497 -13.853 -23.103 1.00 91.31 210 ARG A O 1
ATOM 1671 N N . PHE A 1 211 ? 16.814 -13.943 -21.288 1.00 93.19 211 PHE A N 1
ATOM 1672 C CA . PHE A 1 211 ? 17.479 -15.192 -21.656 1.00 93.19 211 PHE A CA 1
ATOM 1673 C C . PHE A 1 211 ? 16.485 -16.352 -21.785 1.00 93.19 211 PHE A C 1
ATOM 1675 O O . PHE A 1 211 ? 16.515 -17.083 -22.772 1.00 93.19 211 PHE A O 1
ATOM 1682 N N . LYS A 1 212 ? 15.541 -16.480 -20.840 1.00 94.12 212 LYS A N 1
ATOM 1683 C CA . LYS A 1 212 ? 14.441 -17.460 -20.919 1.00 94.12 212 LYS A CA 1
ATOM 1684 C C . LYS A 1 212 ? 13.551 -17.255 -22.146 1.00 94.12 212 LYS A C 1
ATOM 1686 O O . LYS A 1 212 ? 13.005 -18.223 -22.662 1.00 94.12 212 LYS A O 1
ATOM 1691 N N . SER A 1 213 ? 13.429 -16.015 -22.612 1.00 92.44 213 SER A N 1
ATOM 1692 C CA . SER A 1 213 ? 12.698 -15.658 -23.832 1.00 92.44 213 SER A CA 1
ATOM 1693 C C . SER A 1 213 ? 13.535 -15.836 -25.112 1.00 92.44 213 SER A C 1
ATOM 1695 O O . SER A 1 213 ? 13.088 -15.462 -26.190 1.00 92.44 213 SER A O 1
ATOM 1697 N N . GLY A 1 214 ? 14.741 -16.411 -25.013 1.00 93.81 214 GLY A N 1
ATOM 1698 C CA . GLY A 1 214 ? 15.617 -16.717 -26.148 1.00 93.81 214 GLY A CA 1
ATOM 1699 C C . GLY A 1 214 ? 16.544 -15.577 -26.578 1.00 93.81 214 GLY A C 1
ATOM 1700 O O . GLY A 1 214 ? 17.268 -15.728 -27.560 1.00 93.81 214 GLY A O 1
ATOM 1701 N N . TYR A 1 215 ? 16.561 -14.449 -25.863 1.00 90.81 215 TYR A N 1
ATOM 1702 C CA . TYR A 1 215 ? 17.433 -13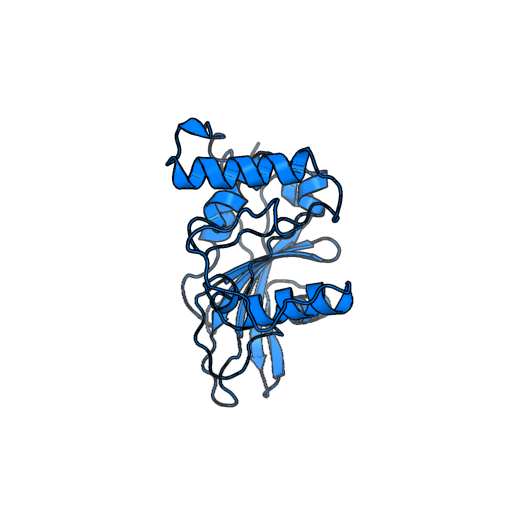.324 -26.194 1.00 90.81 215 TYR A CA 1
ATOM 1703 C C . TYR A 1 215 ? 18.847 -13.518 -25.634 1.00 90.81 215 TYR A C 1
ATOM 1705 O O . TYR A 1 215 ? 19.034 -13.744 -24.438 1.00 90.81 215 TYR A O 1
ATOM 1713 N N . THR A 1 216 ? 19.855 -13.327 -26.484 1.00 91.38 216 THR A N 1
ATOM 1714 C CA . THR A 1 216 ? 21.280 -13.326 -26.116 1.00 91.38 216 THR A CA 1
ATOM 1715 C C . THR A 1 216 ? 22.012 -12.176 -26.803 1.00 91.38 216 THR A C 1
ATOM 1717 O O . THR A 1 216 ? 21.615 -11.759 -27.889 1.00 91.38 216 THR A O 1
ATOM 1720 N N . SER A 1 217 ? 23.105 -11.702 -26.207 1.00 88.38 217 SER A N 1
ATOM 1721 C CA . SER A 1 217 ? 23.982 -10.685 -26.801 1.00 88.38 217 SER A CA 1
ATOM 1722 C C . SER A 1 217 ? 25.306 -11.304 -27.252 1.00 88.38 217 SER A C 1
ATOM 1724 O O . SER A 1 217 ? 25.793 -12.237 -26.614 1.00 88.38 217 SER A O 1
ATOM 1726 N N . ASP A 1 218 ? 25.905 -10.769 -28.319 1.00 89.69 218 ASP A N 1
ATOM 1727 C CA . ASP A 1 218 ? 27.280 -11.104 -28.714 1.00 89.69 218 ASP A CA 1
ATOM 1728 C C . ASP A 1 218 ? 28.278 -10.589 -27.655 1.00 89.69 218 ASP A C 1
ATOM 1730 O O . ASP A 1 218 ? 28.066 -9.549 -27.028 1.00 89.69 218 ASP A O 1
ATOM 1734 N N . LEU A 1 219 ? 29.393 -11.298 -27.485 1.00 91.56 219 LEU A N 1
ATOM 1735 C CA . LEU A 1 219 ? 30.517 -10.897 -26.641 1.00 91.56 219 LEU A CA 1
ATOM 1736 C C . LEU A 1 219 ? 31.202 -9.614 -27.138 1.00 91.56 219 LEU A C 1
ATOM 1738 O O . LEU A 1 219 ? 31.876 -8.949 -26.357 1.00 91.56 219 LEU A O 1
ATOM 1742 N N . ASN A 1 220 ? 30.996 -9.236 -28.403 1.00 92.62 220 ASN A N 1
ATOM 1743 C CA . ASN A 1 220 ? 31.515 -7.995 -28.990 1.00 92.62 220 ASN A CA 1
ATOM 1744 C C . ASN A 1 220 ? 30.654 -6.746 -28.693 1.00 92.62 220 ASN A C 1
ATOM 1746 O O . ASN A 1 220 ? 30.864 -5.693 -29.300 1.00 92.62 220 ASN A O 1
ATOM 1750 N N . PHE A 1 221 ? 29.654 -6.835 -27.804 1.00 86.69 221 PHE A N 1
ATOM 1751 C CA . PHE A 1 221 ? 28.813 -5.686 -27.453 1.00 86.69 221 PHE A CA 1
ATOM 1752 C C . PHE A 1 221 ? 29.638 -4.540 -26.839 1.00 86.69 221 PHE A C 1
ATOM 1754 O O . PHE A 1 221 ? 30.592 -4.756 -26.095 1.00 86.69 221 PHE A O 1
ATOM 1761 N N . SER A 1 222 ? 29.238 -3.301 -27.132 1.00 87.62 222 SER A N 1
ATOM 1762 C CA . SER A 1 222 ? 29.833 -2.092 -26.556 1.00 87.62 222 SER A CA 1
ATOM 1763 C C . SER A 1 222 ? 28.810 -1.312 -25.724 1.00 87.62 222 SER A C 1
ATOM 1765 O O . SER A 1 222 ? 27.638 -1.251 -26.119 1.00 87.62 222 SER A O 1
ATOM 1767 N N . PRO A 1 223 ? 29.226 -0.681 -24.607 1.00 88.75 223 PRO A N 1
ATOM 1768 C CA . PRO A 1 223 ? 28.367 0.221 -23.848 1.00 88.75 223 PRO A CA 1
ATOM 1769 C C . PRO A 1 223 ? 27.788 1.321 -24.744 1.00 88.75 223 PRO A C 1
ATOM 1771 O O . PRO A 1 223 ? 28.479 1.851 -25.613 1.00 88.75 223 PRO A O 1
ATOM 1774 N N . LYS A 1 224 ? 26.520 1.674 -24.520 1.00 86.62 224 LYS A N 1
ATOM 1775 C CA . LYS A 1 224 ? 25.892 2.850 -25.135 1.00 86.62 224 LYS A CA 1
ATOM 1776 C C . LYS A 1 224 ? 25.369 3.760 -24.037 1.00 86.62 224 LYS A C 1
ATOM 1778 O O . LYS A 1 224 ? 24.694 3.284 -23.126 1.00 86.62 224 LYS A O 1
ATOM 1783 N N . ASP A 1 225 ? 25.616 5.055 -24.178 1.00 86.75 225 ASP A N 1
ATOM 1784 C CA . ASP A 1 225 ? 25.187 6.068 -23.206 1.00 86.75 225 ASP A CA 1
ATOM 1785 C C . ASP A 1 225 ? 23.667 6.282 -23.215 1.00 86.75 225 ASP A C 1
ATOM 1787 O O . ASP A 1 225 ? 23.082 6.734 -22.232 1.00 86.75 225 ASP A O 1
ATOM 1791 N N . ARG A 1 226 ? 23.012 5.969 -24.340 1.00 84.88 226 ARG A N 1
ATOM 1792 C CA . ARG A 1 226 ? 21.557 6.033 -24.499 1.00 84.88 226 ARG A CA 1
ATOM 1793 C C . ARG A 1 226 ? 21.053 4.762 -25.158 1.00 84.88 226 ARG A C 1
ATOM 1795 O O . ARG A 1 226 ? 21.475 4.415 -26.259 1.00 84.88 226 ARG A O 1
ATOM 1802 N N . TRP A 1 227 ? 20.128 4.107 -24.475 1.00 80.75 227 TRP A N 1
ATOM 1803 C CA . TRP A 1 227 ? 19.376 2.970 -24.982 1.00 80.75 227 TRP A CA 1
ATOM 1804 C C . TRP A 1 227 ? 17.925 3.396 -25.149 1.00 80.75 227 TRP A C 1
ATOM 1806 O O . TRP A 1 227 ? 17.329 3.918 -24.206 1.00 80.75 227 TRP A O 1
ATOM 1816 N N . SER A 1 228 ? 17.361 3.186 -26.336 1.00 82.81 228 SER A N 1
ATOM 1817 C CA . SER A 1 228 ? 15.912 3.262 -26.486 1.00 82.81 228 SER A CA 1
ATOM 1818 C C . SER A 1 228 ? 15.288 2.030 -25.835 1.00 82.81 228 SER A C 1
ATOM 1820 O O . SER A 1 228 ? 15.746 0.906 -26.057 1.00 82.81 228 SER A O 1
ATOM 1822 N N . ILE A 1 229 ? 14.235 2.238 -25.046 1.00 80.12 229 ILE A N 1
ATOM 1823 C CA . ILE A 1 229 ? 13.433 1.136 -24.497 1.00 80.12 229 ILE A CA 1
ATOM 1824 C C . ILE A 1 229 ? 12.714 0.391 -25.631 1.00 80.12 229 ILE A C 1
ATOM 1826 O O . ILE A 1 229 ? 12.578 -0.824 -25.576 1.00 80.12 229 ILE A O 1
ATOM 1830 N N . GLU A 1 230 ? 12.307 1.100 -26.685 1.00 77.25 230 GLU A N 1
ATOM 1831 C CA . GLU A 1 230 ? 11.633 0.505 -27.846 1.00 77.25 230 GLU A CA 1
ATOM 1832 C C . GLU A 1 230 ? 12.558 -0.458 -28.597 1.00 77.25 230 GLU A C 1
ATOM 1834 O O . GLU A 1 230 ? 12.121 -1.524 -29.011 1.00 77.25 230 GLU A O 1
ATOM 1839 N N . ASP A 1 231 ? 13.855 -0.145 -28.672 1.00 70.56 231 ASP A N 1
ATOM 1840 C CA . ASP A 1 231 ? 14.859 -1.009 -29.310 1.00 70.56 231 ASP A CA 1
ATOM 1841 C C . ASP A 1 231 ? 15.197 -2.253 -28.464 1.00 70.56 231 ASP A C 1
ATOM 1843 O O . ASP A 1 231 ? 15.998 -3.094 -28.878 1.00 70.56 231 ASP A O 1
ATOM 1847 N N . THR A 1 232 ? 14.660 -2.342 -27.242 1.00 63.12 232 THR A N 1
ATOM 1848 C CA . THR A 1 232 ? 14.934 -3.424 -26.291 1.00 63.12 232 THR A CA 1
ATOM 1849 C C . THR A 1 232 ? 13.728 -4.304 -25.976 1.00 63.12 232 THR A C 1
ATOM 1851 O O . THR A 1 232 ? 13.917 -5.285 -25.260 1.00 63.12 232 THR A O 1
ATOM 1854 N N . LEU A 1 233 ? 12.533 -4.031 -26.499 1.00 55.03 233 LEU A N 1
ATOM 1855 C CA . LEU A 1 233 ? 11.355 -4.906 -26.365 1.00 55.03 233 LEU A CA 1
ATOM 1856 C C . LEU A 1 233 ? 11.261 -5.900 -27.528 1.00 55.03 233 LEU A C 1
ATOM 1858 O O . LEU A 1 233 ? 10.864 -7.054 -27.249 1.00 55.03 233 LEU A O 1
#

Secondary structure (DSSP, 8-state):
------BEEEEEEEETTEEEEEEE--S-HHHHHHHHHHSS-TT--TT-----EEEEEEETTEEEEEEEEEE--SS-TTEEEEEEEEEEGGGGGG---HHHHHHHS-SS--SS-----B----PSPPP---GGGS-HHHHHHHHHHHHHHHH--TTTT-----SSTTHHHHHHHHHTTS-HHHHTT--B----HHHHSS-HHHHHHHHHHHHHTT----TT----S---SGGG-